Protein AF-A0A4Q5Z668-F1 (afdb_monomer)

Sequence (187 aa):
QYTHGLHIFEEQISHFGKEDALHFKPFTILKIIFEDGREELPNSNLTYQQVSDDEMMMLNIHENKDLQEQVQPVYAWMDQLNGNKEEGIVIKPVQAFIPNVPPAFKVRNHHYLTMIYGVDFLQDLEENIHKRKVGRKIQCSINDWMINHKLLAIPYAEIHIENYLLKNLVYDRIMGERLEGKLDSRL

Solvent-accessible surface area (backbone atoms only — not comparable to full-atom values): 11346 Å² total; per-residue (Å²): 108,68,70,56,25,46,51,44,31,52,53,46,48,59,62,75,67,50,90,72,82,93,78,84,83,57,61,60,54,75,66,48,78,45,96,88,70,51,72,47,67,72,50,30,42,66,41,21,70,79,63,34,90,72,90,83,86,86,83,81,71,87,49,77,66,42,46,67,67,55,45,57,62,52,53,56,50,49,54,51,39,54,76,70,66,47,60,59,51,73,52,59,56,62,55,44,75,50,92,93,47,55,58,61,46,79,49,66,38,71,61,52,43,20,70,71,67,33,46,57,34,81,81,44,38,68,62,52,56,73,70,61,75,57,68,69,59,50,51,46,44,22,51,50,48,54,49,47,55,57,56,68,68,50,56,74,94,60,73,50,91,85,32,59,68,58,52,50,54,50,50,51,49,55,54,49,49,64,57,55,74,72,47,72,84,86,112

Mean predicted aligned error: 3.75 Å

Structure (mmCIF, N/CA/C/O backbone):
data_AF-A0A4Q5Z668-F1
#
_entry.id   AF-A0A4Q5Z668-F1
#
loop_
_atom_site.group_PDB
_atom_site.id
_atom_site.type_symbol
_atom_site.label_atom_id
_atom_site.label_alt_id
_atom_site.label_comp_id
_atom_site.label_asym_id
_atom_site.label_entity_id
_atom_site.label_seq_id
_atom_site.pdbx_PDB_ins_code
_atom_site.Cartn_x
_atom_site.Cartn_y
_atom_site.Cartn_z
_atom_site.occupancy
_atom_site.B_iso_or_equiv
_atom_site.auth_seq_id
_atom_site.auth_comp_id
_atom_site.auth_asym_id
_atom_site.auth_atom_id
_atom_site.pdbx_PDB_model_num
ATOM 1 N N . GLN A 1 1 ? -23.236 1.773 26.481 1.00 67.31 1 GLN A N 1
ATOM 2 C CA . GLN A 1 1 ? -21.928 2.034 25.843 1.00 67.31 1 GLN A CA 1
ATOM 3 C C . GLN A 1 1 ? -21.371 0.743 25.252 1.00 67.31 1 GLN A C 1
ATOM 5 O O . GLN A 1 1 ? -21.301 0.682 24.037 1.00 67.31 1 GLN A O 1
ATOM 10 N N . TYR A 1 2 ? -21.175 -0.326 26.034 1.00 81.31 2 TYR A N 1
ATOM 11 C CA . TYR A 1 2 ? -20.844 -1.669 25.509 1.00 81.31 2 TYR A CA 1
ATOM 12 C C . TYR A 1 2 ? -21.781 -2.168 24.386 1.00 81.31 2 TYR A C 1
ATOM 14 O O . TYR A 1 2 ? -21.341 -2.591 23.322 1.00 81.31 2 TYR A O 1
ATOM 22 N N . THR A 1 3 ? -23.098 -2.026 24.578 1.00 87.75 3 THR A N 1
ATOM 23 C CA . THR A 1 3 ? -24.117 -2.402 23.578 1.00 87.75 3 THR A CA 1
ATOM 24 C C . THR A 1 3 ? -23.994 -1.647 22.252 1.00 87.75 3 THR A C 1
ATOM 26 O O . THR A 1 3 ? -24.366 -2.179 21.214 1.00 87.75 3 THR A O 1
ATOM 29 N N . HIS A 1 4 ? -23.461 -0.422 22.271 1.00 90.69 4 HIS A N 1
ATOM 30 C CA . HIS A 1 4 ? -23.246 0.371 21.063 1.00 90.69 4 HIS A CA 1
ATOM 31 C C . HIS A 1 4 ? -22.030 -0.133 20.276 1.00 90.69 4 HIS A C 1
ATOM 33 O O . HIS A 1 4 ? -22.128 -0.327 19.069 1.00 90.69 4 HIS A O 1
ATOM 39 N N . GLY A 1 5 ? -20.919 -0.419 20.964 1.00 92.56 5 GLY A N 1
ATOM 40 C CA . GLY A 1 5 ? -19.734 -1.019 20.349 1.00 92.56 5 GLY A CA 1
ATOM 41 C C . GLY A 1 5 ? -20.006 -2.401 19.752 1.00 92.56 5 GLY A C 1
ATOM 42 O O . GLY A 1 5 ? -19.548 -2.694 18.650 1.00 92.56 5 GLY A O 1
ATOM 43 N N . LEU A 1 6 ? -20.822 -3.220 20.427 1.00 95.62 6 LEU A N 1
ATOM 44 C CA . LEU A 1 6 ? -21.261 -4.519 19.910 1.00 95.62 6 LEU A CA 1
ATOM 45 C C . LEU A 1 6 ? -22.062 -4.384 18.606 1.00 95.62 6 LEU A C 1
ATOM 47 O O . LEU A 1 6 ? -21.791 -5.110 17.656 1.00 95.62 6 LEU A O 1
ATOM 51 N N . HIS A 1 7 ? -22.997 -3.430 18.544 1.00 95.75 7 HIS A N 1
ATOM 52 C CA . HIS A 1 7 ? -23.776 -3.164 17.331 1.00 95.75 7 HIS A CA 1
ATOM 53 C C . HIS A 1 7 ? -22.884 -2.718 16.165 1.00 95.75 7 HIS A C 1
ATOM 55 O O . HIS A 1 7 ? -23.027 -3.220 15.055 1.00 95.75 7 HIS A O 1
ATOM 61 N N . ILE A 1 8 ? -21.937 -1.801 16.410 1.00 94.75 8 ILE A N 1
ATOM 62 C CA . ILE A 1 8 ? -20.976 -1.371 15.382 1.00 94.75 8 ILE A CA 1
ATOM 63 C C . ILE A 1 8 ? -20.165 -2.570 14.884 1.00 94.75 8 ILE A C 1
ATOM 65 O O . ILE A 1 8 ? -20.016 -2.756 13.681 1.00 94.75 8 ILE A O 1
ATOM 69 N N . PHE A 1 9 ? -19.654 -3.397 15.796 1.00 95.50 9 PHE A N 1
ATOM 70 C CA . PHE A 1 9 ? -18.873 -4.577 15.440 1.00 95.50 9 PHE A CA 1
ATOM 71 C C . PHE A 1 9 ? -19.676 -5.555 14.571 1.00 95.50 9 PHE A C 1
ATOM 73 O O . PHE A 1 9 ? -19.189 -5.987 13.528 1.00 95.50 9 PHE A O 1
ATOM 80 N N . GLU A 1 10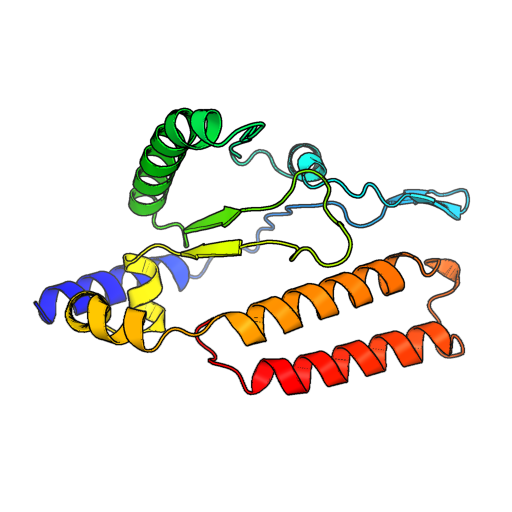 ? -20.910 -5.869 14.969 1.00 96.19 10 GLU A N 1
ATOM 81 C CA . GLU A 1 10 ? -21.816 -6.741 14.216 1.00 96.19 10 GLU A CA 1
ATOM 82 C C . GLU A 1 10 ? -22.097 -6.191 12.812 1.00 96.19 10 GLU A C 1
ATOM 84 O O . GLU A 1 10 ? -22.009 -6.924 11.824 1.00 96.19 10 GLU A O 1
ATOM 89 N N . GLU A 1 11 ? -22.378 -4.892 12.708 1.00 95.25 11 GLU A N 1
ATOM 90 C CA . GLU A 1 11 ? -22.654 -4.223 11.4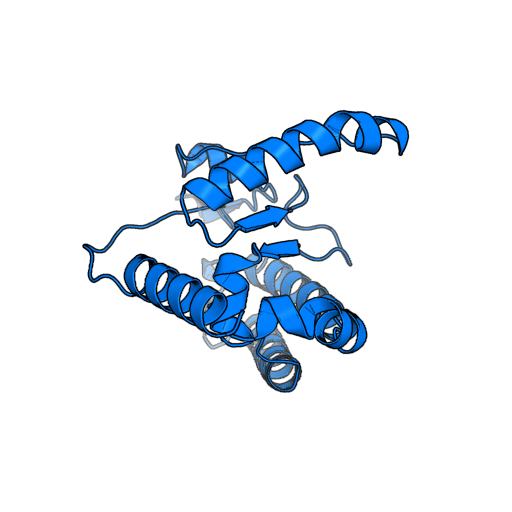39 1.00 95.25 11 GLU A CA 1
ATOM 91 C C . GLU A 1 11 ? -21.451 -4.258 10.487 1.00 95.25 11 GLU A C 1
ATOM 93 O O . GLU A 1 11 ? -21.614 -4.528 9.295 1.00 95.25 11 GLU A O 1
ATOM 98 N N . GLN A 1 12 ? -20.244 -4.013 11.002 1.00 95.62 12 GLN A N 1
ATOM 99 C CA . GLN A 1 12 ? -19.016 -4.015 10.206 1.00 95.62 12 GLN A CA 1
ATOM 100 C C . GLN A 1 12 ? -18.654 -5.433 9.745 1.00 95.62 12 GLN A C 1
ATOM 102 O O . GLN A 1 12 ? -18.401 -5.640 8.559 1.00 95.62 12 GLN A O 1
ATOM 107 N N . ILE A 1 13 ? -18.716 -6.430 10.634 1.00 95.44 13 ILE A N 1
ATOM 108 C CA . ILE A 1 13 ? -18.473 -7.835 10.268 1.00 95.44 13 ILE A CA 1
ATOM 109 C C . ILE A 1 13 ? -19.492 -8.315 9.233 1.00 95.44 13 ILE A C 1
ATOM 111 O O . ILE A 1 13 ? -19.116 -8.982 8.274 1.00 95.44 13 ILE A O 1
ATOM 115 N N . SER A 1 14 ? -20.763 -7.939 9.379 1.00 95.38 14 SER A N 1
ATOM 116 C CA . SER A 1 14 ? -21.805 -8.306 8.413 1.00 95.38 14 SER A CA 1
ATOM 117 C C . SER A 1 14 ? -21.605 -7.643 7.049 1.00 95.38 14 SER A C 1
ATOM 119 O O . SER A 1 14 ? -21.990 -8.211 6.031 1.00 95.38 14 SER A O 1
ATOM 121 N N . HIS A 1 15 ? -21.013 -6.445 7.014 1.00 95.12 15 HIS A N 1
ATOM 122 C CA . HIS A 1 15 ? -20.702 -5.743 5.772 1.00 95.12 15 HIS A CA 1
ATOM 123 C C . HIS A 1 15 ? -19.484 -6.349 5.058 1.00 95.12 15 HIS A C 1
ATOM 125 O O . HIS A 1 15 ? -19.600 -6.753 3.904 1.00 95.12 15 HIS A O 1
ATOM 131 N N . PHE A 1 16 ? -18.343 -6.462 5.747 1.00 94.75 16 PHE A N 1
ATOM 132 C CA . PHE A 1 16 ? -17.081 -6.931 5.156 1.00 94.75 16 PHE A CA 1
ATOM 133 C C . PHE A 1 16 ? -16.983 -8.454 5.018 1.00 94.75 16 PHE A C 1
ATOM 135 O O . PHE A 1 16 ? -16.258 -8.947 4.160 1.00 94.75 16 PHE A O 1
ATOM 142 N N . GLY A 1 17 ? -17.682 -9.207 5.868 1.00 94.38 17 GLY A N 1
ATOM 143 C CA . GLY A 1 17 ? -17.691 -10.672 5.870 1.00 94.38 17 GLY A CA 1
ATOM 144 C C . GLY A 1 17 ? -18.757 -11.290 4.966 1.00 94.38 17 GLY A C 1
ATOM 145 O O . GLY A 1 17 ? -18.958 -12.502 5.009 1.00 94.38 17 GLY A O 1
ATOM 146 N N . LYS A 1 18 ? -19.470 -10.474 4.182 1.00 94.88 18 LYS A N 1
ATOM 147 C CA . LYS A 1 18 ? -20.497 -10.947 3.257 1.00 94.88 18 LYS A CA 1
ATOM 148 C C . LYS A 1 18 ? -19.850 -11.718 2.104 1.00 94.88 18 LYS A C 1
ATOM 150 O O . LYS A 1 18 ? -18.923 -11.229 1.465 1.00 94.88 18 LYS A O 1
ATOM 155 N N . GLU A 1 19 ? -20.383 -12.898 1.802 1.00 94.81 19 GLU A N 1
ATOM 156 C CA . GLU A 1 19 ? -20.031 -13.606 0.571 1.00 94.81 19 GLU A CA 1
ATOM 157 C C . GLU A 1 19 ? -20.506 -12.808 -0.650 1.00 94.81 19 GLU A C 1
ATOM 159 O O . GLU A 1 19 ? -21.670 -12.405 -0.736 1.00 94.81 19 GLU A O 1
ATOM 164 N N . ASP A 1 20 ? -19.601 -12.586 -1.598 1.00 95.06 20 ASP A N 1
ATOM 165 C CA . ASP A 1 20 ? -19.886 -11.876 -2.840 1.00 95.06 20 ASP A CA 1
ATOM 166 C C . ASP A 1 20 ? -19.089 -12.478 -4.004 1.00 95.06 20 ASP A C 1
ATOM 168 O O . ASP A 1 20 ? -18.131 -13.235 -3.812 1.00 95.06 20 ASP A O 1
ATOM 172 N N . ALA A 1 21 ? -19.493 -12.153 -5.229 1.00 96.56 21 ALA A N 1
ATOM 173 C CA . ALA A 1 21 ? -18.767 -12.547 -6.423 1.00 96.56 21 ALA A CA 1
ATOM 174 C C . ALA A 1 21 ? -17.379 -11.884 -6.464 1.00 96.56 21 ALA A C 1
ATOM 176 O O . ALA A 1 21 ? -17.191 -10.731 -6.061 1.00 96.56 21 ALA A O 1
ATOM 177 N N . LEU A 1 22 ? -16.400 -12.619 -7.002 1.00 95.62 22 LEU A N 1
ATOM 178 C CA . LEU A 1 22 ? -15.048 -12.103 -7.187 1.00 95.62 22 LEU A CA 1
ATOM 179 C C . LEU A 1 22 ? -15.078 -10.877 -8.108 1.00 95.62 22 LEU A C 1
ATOM 181 O O . LEU A 1 22 ? -15.501 -10.963 -9.260 1.00 95.62 22 LEU A O 1
ATOM 185 N N . HIS A 1 23 ? -14.563 -9.763 -7.604 1.00 95.38 23 HIS A N 1
ATOM 186 C CA . HIS A 1 23 ? -14.358 -8.527 -8.345 1.00 95.38 23 HIS A CA 1
ATOM 187 C C . HIS A 1 23 ? -12.998 -7.927 -7.963 1.00 95.38 23 HIS A C 1
ATOM 189 O O . HIS A 1 23 ? -12.487 -8.170 -6.868 1.00 95.38 23 HIS A O 1
ATOM 195 N N . PHE A 1 24 ? -12.391 -7.155 -8.867 1.00 95.88 24 PHE A N 1
ATOM 196 C CA . PHE A 1 24 ? -11.089 -6.523 -8.646 1.00 95.88 24 PHE A CA 1
ATOM 197 C C . PHE A 1 24 ? -11.238 -5.003 -8.575 1.00 95.88 24 PHE A C 1
ATOM 199 O O . PHE A 1 24 ? -11.911 -4.415 -9.415 1.00 95.88 24 PHE A O 1
ATOM 206 N N . LYS A 1 25 ? -10.550 -4.377 -7.614 1.00 96.44 25 LYS A N 1
ATOM 207 C CA . LYS A 1 25 ? -10.371 -2.921 -7.521 1.00 96.44 25 LYS A CA 1
ATOM 208 C C . LYS A 1 25 ? -8.891 -2.564 -7.726 1.00 96.44 25 LYS A C 1
ATOM 210 O O . LYS A 1 25 ? -8.145 -2.457 -6.748 1.00 96.44 25 LYS A O 1
ATOM 215 N N . PRO A 1 26 ? -8.406 -2.484 -8.978 1.00 97.81 26 PRO A N 1
ATOM 216 C CA . PRO A 1 26 ? -7.021 -2.105 -9.247 1.00 97.81 26 PRO A CA 1
ATOM 217 C C . PRO A 1 26 ? -6.788 -0.639 -8.855 1.00 97.81 26 PRO A C 1
ATOM 219 O O . PRO A 1 26 ? -7.689 0.187 -8.948 1.00 97.81 26 PRO A O 1
ATOM 222 N N . PHE A 1 27 ? -5.574 -0.305 -8.409 1.00 97.56 27 PHE A N 1
ATOM 223 C CA . PHE A 1 27 ? -5.304 1.038 -7.879 1.00 97.56 27 PHE A CA 1
ATOM 224 C C . PHE A 1 27 ? -3.987 1.685 -8.328 1.00 97.56 27 PHE A C 1
ATOM 226 O O . PHE A 1 27 ? -3.696 2.814 -7.939 1.00 97.56 27 PHE A O 1
ATOM 233 N N . THR A 1 28 ? -3.138 0.980 -9.071 1.00 97.62 28 THR A N 1
ATOM 234 C CA . THR A 1 28 ? -1.898 1.542 -9.622 1.00 97.62 28 THR A CA 1
ATOM 235 C C . THR A 1 28 ? -1.320 0.607 -10.677 1.00 97.62 28 THR A C 1
ATOM 237 O O . THR A 1 28 ? -1.483 -0.611 -10.584 1.00 97.62 28 THR A O 1
ATOM 240 N N . ILE A 1 29 ? -0.604 1.169 -11.646 1.00 98.38 29 ILE A N 1
ATOM 241 C CA . ILE A 1 29 ? 0.235 0.421 -12.580 1.00 98.38 29 ILE A CA 1
ATOM 242 C C . ILE A 1 29 ? 1.684 0.549 -12.108 1.00 98.38 29 ILE A C 1
ATOM 244 O O . ILE A 1 29 ? 2.239 1.647 -12.060 1.00 98.38 29 ILE A O 1
ATOM 248 N N . LEU A 1 30 ? 2.307 -0.580 -11.767 1.00 98.25 30 LEU A N 1
ATOM 249 C CA . LEU A 1 30 ? 3.690 -0.606 -11.275 1.00 98.25 30 LEU A CA 1
ATOM 250 C C . LEU A 1 30 ? 4.725 -0.607 -12.404 1.00 98.25 30 LEU A C 1
ATOM 252 O O . LEU A 1 30 ? 5.791 -0.009 -12.262 1.00 98.25 30 LEU A O 1
ATOM 256 N N . LYS A 1 31 ? 4.424 -1.303 -13.502 1.00 98.38 31 LYS A N 1
ATOM 257 C CA . LYS A 1 31 ? 5.330 -1.522 -14.630 1.00 98.38 31 LYS A CA 1
ATOM 258 C C . LYS A 1 31 ? 4.532 -1.880 -15.878 1.00 98.38 31 LYS A C 1
ATOM 260 O O . LYS A 1 31 ? 3.542 -2.602 -15.779 1.00 98.38 31 LYS A O 1
ATOM 265 N N . ILE A 1 32 ? 4.987 -1.402 -17.029 1.00 98.31 32 ILE A N 1
ATOM 266 C CA . ILE A 1 32 ? 4.458 -1.735 -18.354 1.00 98.31 32 ILE A CA 1
ATOM 267 C C . ILE A 1 32 ? 5.581 -2.419 -19.134 1.00 98.31 32 ILE A C 1
ATOM 269 O O . ILE A 1 32 ? 6.711 -1.933 -19.140 1.00 98.31 32 ILE A O 1
ATOM 273 N N . ILE A 1 33 ? 5.276 -3.551 -19.765 1.00 98.19 33 ILE A N 1
ATOM 274 C CA . ILE A 1 33 ? 6.211 -4.312 -20.600 1.00 98.19 33 ILE A CA 1
ATOM 275 C C . ILE A 1 33 ? 5.638 -4.314 -22.014 1.00 98.19 33 ILE A C 1
ATOM 277 O O . ILE A 1 33 ? 4.510 -4.759 -22.223 1.00 98.19 33 ILE A O 1
ATOM 281 N N . PHE A 1 34 ? 6.395 -3.781 -22.967 1.00 98.12 34 PHE A N 1
ATOM 282 C CA . PHE A 1 34 ? 5.993 -3.695 -24.366 1.00 98.12 34 PHE A CA 1
ATOM 283 C C . PHE A 1 34 ? 6.431 -4.945 -25.139 1.00 98.12 34 PHE A C 1
ATOM 285 O O . PHE A 1 34 ? 7.371 -5.640 -24.754 1.00 98.12 34 PHE A O 1
ATOM 292 N N . GLU A 1 35 ? 5.775 -5.216 -26.270 1.00 97.12 35 GLU A N 1
ATOM 293 C CA . GLU A 1 35 ? 6.092 -6.369 -27.129 1.00 97.12 35 GLU A CA 1
ATOM 294 C C . GLU A 1 35 ? 7.522 -6.331 -27.693 1.00 97.12 35 GLU A C 1
ATOM 296 O O . GLU A 1 35 ? 8.117 -7.375 -27.946 1.00 97.12 35 GLU A O 1
ATOM 301 N N . ASP A 1 36 ? 8.097 -5.134 -27.854 1.00 96.69 36 ASP A N 1
ATOM 302 C CA . ASP A 1 36 ? 9.480 -4.927 -28.301 1.00 96.69 36 ASP A CA 1
ATOM 303 C C . ASP A 1 36 ? 10.527 -5.153 -27.191 1.00 96.69 36 ASP A C 1
ATOM 305 O O . ASP A 1 36 ? 11.723 -4.960 -27.414 1.00 96.69 36 ASP A O 1
ATOM 309 N N . GLY A 1 37 ? 10.090 -5.559 -25.995 1.00 95.44 37 GLY A N 1
ATOM 310 C CA . GLY A 1 37 ? 10.941 -5.801 -24.834 1.00 95.44 37 GLY A CA 1
ATOM 311 C C . GLY A 1 37 ? 11.332 -4.539 -24.066 1.00 95.44 37 GLY A C 1
ATOM 312 O O . GLY A 1 37 ? 12.029 -4.649 -23.057 1.00 95.44 37 GLY A O 1
ATOM 313 N N . ARG A 1 38 ? 10.893 -3.342 -24.489 1.00 97.50 38 ARG A N 1
ATOM 314 C CA . ARG A 1 38 ? 11.039 -2.140 -23.661 1.00 97.50 38 ARG A CA 1
ATOM 315 C C . ARG A 1 38 ? 10.164 -2.256 -22.424 1.00 97.50 38 ARG A C 1
ATOM 317 O O . ARG A 1 38 ? 9.090 -2.858 -22.437 1.00 97.50 38 ARG A O 1
ATOM 324 N N . GLU A 1 39 ? 10.602 -1.593 -21.368 1.00 98.50 39 GLU A N 1
ATOM 325 C CA . GLU A 1 39 ? 9.870 -1.535 -20.115 1.00 98.50 39 GLU A CA 1
ATOM 326 C C . GLU A 1 39 ? 9.783 -0.102 -19.623 1.00 98.50 39 GLU A C 1
ATOM 328 O O . GLU A 1 39 ? 10.722 0.683 -19.761 1.00 98.50 39 GLU A O 1
ATOM 333 N N . GLU A 1 40 ? 8.646 0.225 -19.025 1.00 97.94 40 GLU A N 1
ATOM 334 C CA . GLU A 1 40 ? 8.384 1.522 -18.430 1.00 97.94 40 GLU A CA 1
ATOM 335 C C . GLU A 1 40 ? 7.935 1.337 -16.984 1.00 97.94 40 GLU A C 1
ATOM 337 O O . GLU A 1 40 ? 7.108 0.479 -16.671 1.00 97.94 40 GLU A O 1
ATOM 342 N N . LEU A 1 41 ? 8.490 2.162 -16.099 1.00 97.81 41 LEU A N 1
ATOM 343 C CA . LEU A 1 41 ? 8.039 2.310 -14.721 1.00 97.81 41 LEU A CA 1
ATOM 344 C C . LEU A 1 41 ? 7.298 3.649 -14.629 1.00 97.81 41 LEU A C 1
ATOM 346 O O . LEU A 1 41 ? 7.963 4.677 -14.492 1.00 97.81 41 LEU A O 1
ATOM 350 N N . PRO A 1 42 ? 5.949 3.670 -14.687 1.00 97.38 42 PRO A N 1
ATOM 351 C CA . PRO A 1 42 ? 5.189 4.923 -14.714 1.00 97.38 42 PRO A CA 1
ATOM 352 C C . PRO A 1 42 ? 5.461 5.829 -13.508 1.00 97.38 42 PRO A C 1
ATOM 354 O O . PRO A 1 42 ? 5.322 7.045 -13.591 1.00 97.38 42 PRO A O 1
ATOM 357 N N . ASN A 1 43 ? 5.815 5.226 -12.365 1.00 97.81 43 ASN A N 1
ATOM 358 C CA . ASN A 1 43 ? 6.136 5.903 -11.108 1.00 97.81 43 ASN A CA 1
ATOM 359 C C . ASN A 1 43 ? 5.099 6.964 -10.676 1.00 97.81 43 ASN A C 1
ATOM 361 O O . ASN A 1 43 ? 5.434 8.000 -10.098 1.00 97.81 43 ASN A O 1
ATOM 365 N N . SER A 1 44 ? 3.821 6.706 -10.948 1.00 98.06 44 SER A N 1
ATOM 366 C CA . SER A 1 44 ? 2.736 7.655 -10.717 1.00 98.06 44 SER A CA 1
ATOM 367 C C . SER A 1 44 ? 1.515 6.953 -10.139 1.00 98.06 44 SER A C 1
ATOM 369 O O . SER A 1 44 ? 0.974 6.023 -10.742 1.00 98.06 44 SER A O 1
ATOM 371 N N . ASN A 1 45 ? 1.037 7.430 -8.989 1.00 98.12 45 ASN A N 1
ATOM 372 C CA . ASN A 1 45 ? -0.238 6.992 -8.423 1.00 98.12 45 ASN A CA 1
ATOM 373 C C . ASN A 1 45 ? -1.440 7.503 -9.241 1.00 98.12 45 ASN A C 1
ATOM 375 O O . ASN A 1 45 ? -2.538 6.990 -9.064 1.00 98.12 45 ASN A O 1
ATOM 379 N N . LEU A 1 46 ? -1.251 8.433 -10.190 1.00 97.31 46 LEU A N 1
ATOM 380 C CA . LEU A 1 46 ? -2.319 8.871 -11.107 1.00 97.31 46 LEU A CA 1
ATOM 381 C C . LEU A 1 46 ? -2.680 7.817 -12.157 1.00 97.31 46 LEU A C 1
ATOM 383 O O . LEU A 1 46 ? -3.723 7.922 -12.796 1.00 97.31 46 LEU A O 1
ATOM 387 N N . THR A 1 47 ? -1.872 6.760 -12.289 1.00 97.88 47 THR A N 1
ATOM 388 C CA . THR A 1 47 ? -2.256 5.559 -13.050 1.00 97.88 47 THR A CA 1
ATOM 389 C C . THR A 1 47 ? -3.547 4.923 -12.531 1.00 97.88 47 THR A C 1
ATOM 391 O O . THR A 1 47 ? -4.177 4.176 -13.269 1.00 97.88 47 THR A O 1
ATOM 394 N N . TYR A 1 48 ? -3.986 5.268 -11.313 1.00 97.94 48 TYR A N 1
ATOM 395 C CA . TYR A 1 48 ? -5.311 4.949 -10.782 1.00 97.94 48 TYR A CA 1
ATOM 396 C C . TYR A 1 48 ? -6.444 5.253 -11.776 1.00 97.94 48 TYR A C 1
ATOM 398 O O . TYR A 1 48 ? -7.262 4.379 -12.039 1.00 97.94 48 TYR A O 1
ATOM 406 N N . GLN A 1 49 ? -6.424 6.430 -12.416 1.00 96.69 49 GLN A N 1
ATOM 407 C CA . GLN A 1 49 ? -7.456 6.863 -13.376 1.00 96.69 49 GLN A CA 1
ATOM 408 C C . GLN A 1 49 ? -7.481 6.041 -14.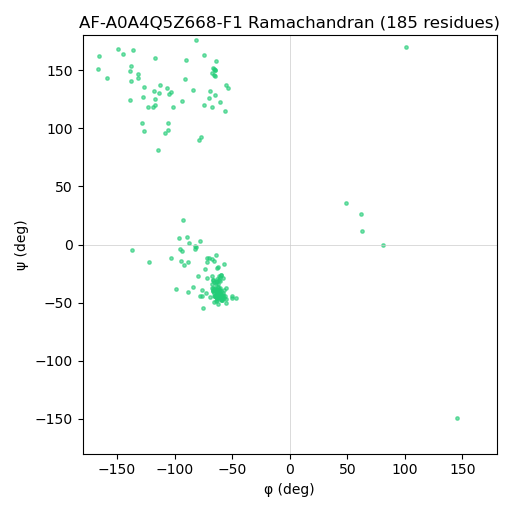674 1.00 96.69 49 GLN A C 1
ATOM 410 O O . GLN A 1 49 ? -8.389 6.190 -15.481 1.00 96.69 49 GLN A O 1
ATOM 415 N N . GLN A 1 50 ? -6.458 5.219 -14.917 1.00 96.94 50 GLN A N 1
ATOM 416 C CA . GLN A 1 50 ? -6.381 4.351 -16.094 1.00 96.94 50 GLN A CA 1
ATOM 417 C C . GLN A 1 50 ? -6.959 2.961 -15.821 1.00 96.94 50 GLN A C 1
ATOM 419 O O . GLN A 1 50 ? -7.203 2.209 -16.761 1.00 96.94 50 GLN A O 1
ATOM 424 N N . VAL A 1 51 ? -7.111 2.594 -14.545 1.00 97.31 51 VAL A N 1
ATOM 425 C CA . VAL A 1 51 ? -7.492 1.239 -14.130 1.00 97.31 51 VAL A CA 1
ATOM 426 C C . VAL A 1 51 ? -8.761 1.203 -13.284 1.00 97.31 51 VAL A C 1
ATOM 428 O O . VAL A 1 51 ? -9.326 0.128 -13.124 1.00 97.31 51 VAL A O 1
ATOM 431 N N . SER A 1 52 ? -9.214 2.341 -12.758 1.00 97.06 52 SER A N 1
ATOM 432 C CA . SER A 1 52 ? -10.381 2.446 -11.886 1.00 97.06 52 SER A CA 1
ATOM 433 C C . SER A 1 52 ? -11.240 3.656 -12.247 1.00 97.06 52 SER A C 1
ATOM 435 O O . SER A 1 52 ? -10.708 4.734 -12.513 1.00 97.06 52 SER A O 1
ATOM 437 N N . ASP A 1 53 ? -12.559 3.466 -12.184 1.00 95.88 53 ASP A N 1
ATOM 438 C CA . ASP A 1 53 ? -13.568 4.527 -12.288 1.00 95.88 53 ASP A CA 1
ATOM 439 C C . ASP A 1 53 ? -14.024 5.039 -10.903 1.00 95.88 53 ASP A C 1
ATOM 441 O O . ASP A 1 53 ? -14.820 5.975 -10.821 1.00 95.88 53 ASP A O 1
ATOM 445 N N . ASP A 1 54 ? -13.533 4.436 -9.809 1.00 94.75 54 ASP A N 1
ATOM 446 C CA . ASP A 1 54 ? -13.848 4.856 -8.439 1.00 94.75 54 ASP A CA 1
ATOM 447 C C . ASP A 1 54 ? -13.283 6.265 -8.161 1.00 94.75 54 ASP A C 1
ATOM 449 O O . ASP A 1 54 ? -12.251 6.678 -8.697 1.00 94.75 54 ASP A O 1
ATOM 453 N N . GLU A 1 55 ? -13.932 7.009 -7.268 1.00 92.56 55 GLU A N 1
ATOM 454 C CA . GLU A 1 55 ? -13.528 8.376 -6.935 1.00 92.56 55 GLU A CA 1
ATOM 455 C C . GLU A 1 55 ? -12.155 8.436 -6.238 1.00 92.56 55 GLU A C 1
ATOM 457 O O . GLU A 1 55 ? -11.795 7.583 -5.424 1.00 92.56 55 GLU A O 1
ATOM 462 N N . MET A 1 56 ? -11.393 9.499 -6.512 1.00 94.62 56 MET A N 1
ATOM 463 C CA . MET A 1 56 ? -10.199 9.861 -5.748 1.00 94.62 56 MET A CA 1
ATOM 464 C C . MET A 1 56 ? -10.140 11.371 -5.521 1.00 94.62 56 MET A C 1
ATOM 466 O O . MET A 1 56 ? -10.561 12.157 -6.369 1.00 94.62 56 MET A O 1
ATOM 470 N N . MET A 1 57 ? -9.548 11.781 -4.402 1.00 93.75 57 MET A N 1
ATOM 471 C CA . MET A 1 57 ? -9.275 13.185 -4.113 1.00 93.75 57 MET A CA 1
ATOM 472 C C . MET A 1 57 ? -7.795 13.49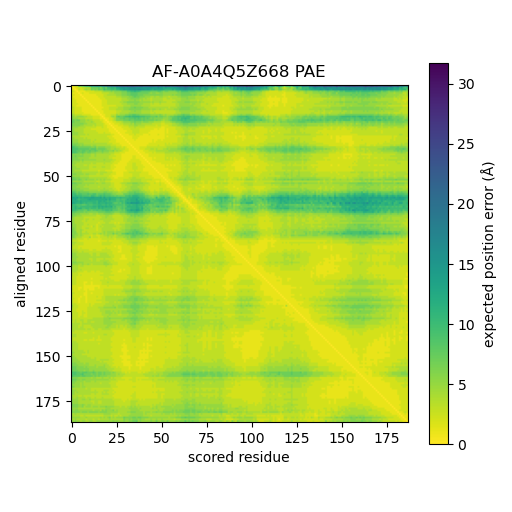9 -4.347 1.00 93.75 57 MET A C 1
ATOM 474 O O . MET A 1 57 ? -6.916 12.794 -3.854 1.00 93.75 57 MET A O 1
ATOM 478 N N . MET A 1 58 ? -7.519 14.580 -5.078 1.00 92.50 58 MET A N 1
ATOM 479 C CA . MET A 1 58 ? -6.170 15.117 -5.257 1.00 92.50 58 MET A CA 1
ATOM 480 C C . MET A 1 58 ? -6.007 16.375 -4.410 1.00 92.50 58 MET A C 1
ATOM 482 O O . MET A 1 58 ? -6.830 17.284 -4.489 1.00 92.50 58 MET A O 1
ATOM 486 N N . LEU A 1 59 ? -4.932 16.426 -3.624 1.00 91.38 59 LEU A N 1
ATOM 487 C CA . LEU A 1 59 ? -4.586 17.571 -2.787 1.00 91.38 59 LEU A CA 1
ATOM 488 C C . LEU A 1 59 ? -3.291 18.196 -3.302 1.00 91.38 59 LEU A C 1
ATOM 490 O O . LEU A 1 59 ? -2.299 17.492 -3.497 1.00 91.38 59 LEU A O 1
ATOM 494 N N . ASN A 1 60 ? -3.291 19.513 -3.483 1.00 88.75 60 ASN A N 1
ATOM 495 C CA . ASN A 1 60 ? -2.122 20.280 -3.906 1.00 88.75 60 ASN A CA 1
ATOM 496 C C . ASN A 1 60 ? -1.622 21.109 -2.726 1.00 88.75 60 ASN A C 1
ATOM 498 O O . ASN A 1 60 ? -2.145 22.186 -2.460 1.00 88.75 60 ASN A O 1
ATOM 502 N N . ILE A 1 61 ? -0.636 20.594 -1.996 1.00 87.81 61 ILE A N 1
ATOM 503 C CA . ILE A 1 61 ? -0.098 21.247 -0.798 1.00 87.81 61 ILE A CA 1
ATOM 504 C C . ILE A 1 61 ? 1.265 21.847 -1.153 1.00 87.81 61 ILE A C 1
ATOM 506 O O . ILE A 1 61 ? 2.243 21.109 -1.278 1.00 87.81 61 ILE A O 1
ATOM 510 N N . HIS A 1 62 ? 1.333 23.168 -1.328 1.00 87.00 62 HIS A N 1
ATOM 511 C CA . HIS A 1 62 ? 2.586 23.897 -1.550 1.00 87.00 62 HIS A CA 1
ATOM 512 C C . HIS A 1 62 ? 3.092 24.529 -0.251 1.00 87.00 62 HIS A C 1
ATOM 514 O O . HIS A 1 62 ? 4.290 24.506 0.028 1.00 87.00 62 HIS A O 1
ATOM 520 N N . GLU A 1 63 ? 2.174 25.033 0.573 1.00 86.19 63 GLU A N 1
ATOM 521 C CA . GLU A 1 63 ? 2.451 25.641 1.870 1.00 86.19 63 GLU A CA 1
ATOM 522 C C . GLU A 1 63 ? 1.456 25.166 2.944 1.00 86.19 63 GLU A C 1
ATOM 524 O O . GLU A 1 63 ? 0.401 24.599 2.661 1.00 86.19 63 GLU A O 1
ATOM 529 N N . ASN A 1 64 ? 1.758 25.435 4.219 1.00 82.25 64 ASN A N 1
ATOM 530 C CA . ASN A 1 64 ? 0.890 25.035 5.338 1.00 82.25 64 ASN A CA 1
ATOM 531 C C . ASN A 1 64 ? -0.521 25.641 5.272 1.00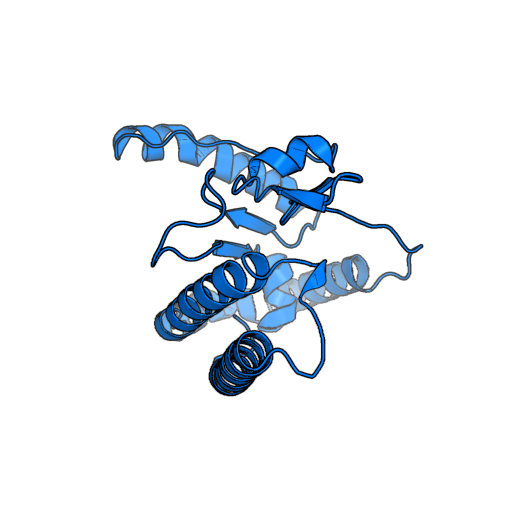 82.25 64 ASN A C 1
ATOM 533 O O . ASN A 1 64 ? -1.460 25.068 5.824 1.00 82.25 64 ASN A O 1
ATOM 537 N N . LYS A 1 65 ? -0.676 26.800 4.624 1.00 84.94 65 LYS A N 1
ATOM 538 C CA . LYS A 1 65 ? -1.983 27.435 4.445 1.00 84.94 65 LYS A CA 1
ATOM 539 C C . LYS A 1 65 ? -2.891 26.597 3.536 1.00 84.94 65 LYS A C 1
ATOM 541 O O . LYS A 1 65 ? -4.059 26.413 3.869 1.00 84.94 65 LYS A O 1
ATOM 546 N N . ASP A 1 66 ? -2.340 26.014 2.471 1.00 83.94 66 ASP A N 1
ATOM 547 C CA . ASP A 1 66 ? -3.087 25.154 1.545 1.00 83.94 66 ASP A CA 1
ATOM 548 C C . ASP A 1 66 ? -3.670 23.942 2.270 1.00 83.94 66 ASP A C 1
ATOM 550 O O . ASP A 1 66 ? -4.803 23.542 2.016 1.00 83.94 66 ASP A O 1
ATOM 554 N N . LEU A 1 67 ? -2.917 23.386 3.227 1.00 84.12 67 LEU A N 1
ATOM 555 C CA . LEU A 1 67 ? -3.384 22.276 4.050 1.00 84.12 67 LEU A CA 1
ATOM 556 C C . LEU A 1 67 ? -4.628 22.662 4.862 1.00 84.12 67 LEU A C 1
ATOM 558 O O . LEU A 1 67 ? -5.571 21.880 4.931 1.00 84.12 67 LEU A O 1
ATOM 562 N N . GLN A 1 68 ? -4.659 23.857 5.460 1.00 83.00 68 GLN A N 1
ATOM 563 C CA . GLN A 1 68 ? -5.813 24.308 6.247 1.00 83.00 68 GLN A CA 1
ATOM 564 C C . GLN A 1 68 ? -7.073 24.474 5.389 1.00 83.00 68 GLN A C 1
ATOM 566 O O . GLN A 1 68 ? -8.168 24.150 5.846 1.00 83.00 68 GLN A O 1
ATOM 571 N N . GLU A 1 69 ? -6.918 24.949 4.153 1.00 84.88 69 GLU A N 1
ATOM 572 C CA . GLU A 1 69 ? -8.031 25.147 3.220 1.00 84.88 69 GLU A CA 1
ATOM 573 C C . GLU A 1 69 ? -8.512 23.814 2.617 1.00 84.88 69 GLU A C 1
ATOM 575 O O . GLU A 1 69 ? -9.715 23.582 2.499 1.00 84.88 69 GLU A O 1
ATOM 580 N N . GLN A 1 70 ? -7.592 22.900 2.293 1.00 86.12 70 GLN A N 1
ATOM 581 C CA . GLN A 1 70 ? -7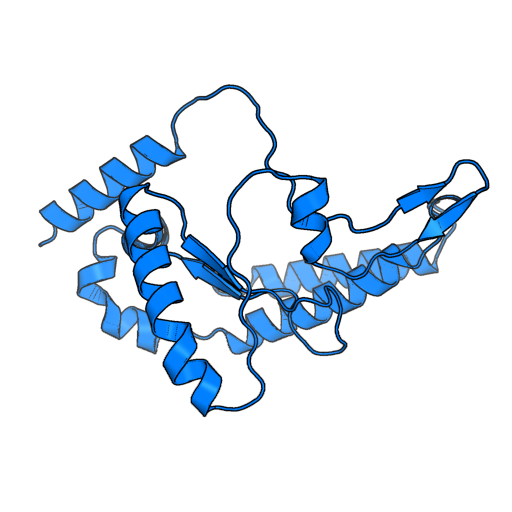.909 21.648 1.597 1.00 86.12 70 GLN A CA 1
ATOM 582 C C . GLN A 1 70 ? -8.278 20.480 2.518 1.00 86.12 70 GLN A C 1
ATOM 584 O O . GLN A 1 70 ? -8.860 19.503 2.052 1.00 86.12 70 GLN A O 1
ATOM 589 N N . VAL A 1 71 ? -7.997 20.556 3.823 1.00 88.12 71 VAL A N 1
ATOM 590 C CA . VAL A 1 71 ? -8.330 19.463 4.753 1.00 88.12 71 VAL A CA 1
ATOM 591 C C . VAL A 1 71 ? -9.835 19.346 5.024 1.00 88.12 71 VAL A C 1
ATOM 593 O O . VAL A 1 71 ? -10.326 18.249 5.274 1.00 88.12 71 VAL A O 1
ATOM 596 N N . GLN A 1 72 ? -10.597 20.444 4.955 1.00 89.25 72 GLN A N 1
ATOM 597 C CA . GLN A 1 72 ? -12.039 20.415 5.239 1.00 89.25 72 GLN A CA 1
ATOM 598 C C . GLN A 1 72 ? -12.819 19.536 4.241 1.00 89.25 72 GLN A C 1
ATOM 600 O O . GLN A 1 72 ? -13.566 18.663 4.692 1.00 89.25 72 GLN A O 1
ATOM 605 N N . PRO A 1 73 ? -12.606 19.657 2.913 1.00 91.12 73 PRO A N 1
ATOM 606 C CA . PRO A 1 73 ? -13.150 18.703 1.946 1.00 91.12 73 PRO A CA 1
ATOM 607 C C . PRO A 1 73 ? -12.772 17.242 2.223 1.00 91.12 73 PRO A C 1
ATOM 609 O O . PRO A 1 73 ? -13.607 16.359 2.044 1.00 91.12 73 PRO A O 1
ATOM 612 N N . VAL A 1 74 ? -11.546 16.976 2.695 1.00 92.44 74 VAL A N 1
ATOM 613 C CA . VAL A 1 74 ? -11.095 15.612 3.029 1.00 92.44 74 VAL A CA 1
ATOM 614 C C . VAL A 1 74 ? -11.909 15.031 4.184 1.00 92.44 74 VAL A C 1
ATOM 616 O O . VAL A 1 74 ? -12.322 13.877 4.109 1.00 92.44 74 VAL A O 1
ATOM 619 N N . TYR A 1 75 ? -12.168 15.813 5.237 1.00 92.12 75 TYR A N 1
ATOM 620 C CA . TYR A 1 75 ? -13.005 15.362 6.354 1.00 92.12 75 TYR A CA 1
ATOM 621 C C . TYR A 1 75 ? -14.442 15.077 5.911 1.00 92.12 75 TYR A C 1
ATOM 623 O O . TYR A 1 75 ? -14.973 14.023 6.244 1.00 92.12 75 TYR A O 1
ATOM 631 N N . ALA A 1 76 ? -15.035 15.954 5.096 1.00 92.81 76 ALA A N 1
ATOM 632 C CA . ALA A 1 76 ? -16.379 15.733 4.565 1.00 92.81 76 ALA A CA 1
ATOM 633 C C . ALA A 1 76 ? -16.460 14.460 3.701 1.00 92.81 76 ALA A C 1
ATOM 635 O O . ALA A 1 76 ? -17.416 13.691 3.807 1.00 92.81 76 ALA A O 1
ATOM 636 N N . TRP A 1 77 ? -15.437 14.203 2.881 1.00 93.19 77 TRP A N 1
ATOM 637 C CA . TRP A 1 77 ? -15.349 12.973 2.095 1.00 93.19 77 TRP A CA 1
ATOM 638 C C . TRP A 1 77 ? -15.189 11.736 2.986 1.00 93.19 77 TRP A C 1
ATOM 640 O O . TRP A 1 77 ? -15.870 10.734 2.780 1.00 93.19 77 TRP A O 1
ATOM 650 N N . MET A 1 78 ? -14.364 11.817 4.033 1.00 91.75 78 MET A N 1
ATOM 651 C CA . MET A 1 78 ? -14.219 10.743 5.018 1.00 91.75 78 MET A CA 1
ATOM 652 C C . MET A 1 78 ? -15.549 10.424 5.721 1.00 91.75 78 MET A C 1
ATOM 654 O O . MET A 1 78 ? -15.866 9.254 5.913 1.00 91.75 78 MET A O 1
ATOM 658 N N . ASP A 1 79 ? -16.356 11.432 6.059 1.00 91.88 79 ASP A N 1
ATOM 659 C CA . ASP A 1 79 ? -17.678 11.233 6.667 1.00 91.88 79 ASP A CA 1
ATOM 660 C C . ASP A 1 79 ? -18.655 10.519 5.720 1.00 91.88 79 ASP A C 1
ATOM 662 O O . ASP A 1 79 ? -19.395 9.628 6.146 1.00 91.88 79 ASP A O 1
ATOM 666 N N . GLN A 1 80 ? -18.620 10.841 4.424 1.00 92.62 80 GLN A N 1
ATOM 667 C CA . GLN A 1 80 ? -19.392 10.124 3.407 1.00 92.62 80 GLN A CA 1
ATOM 668 C C . GLN A 1 80 ? -18.953 8.654 3.299 1.00 92.62 80 GLN A C 1
ATOM 670 O O . GLN A 1 80 ? -19.799 7.757 3.302 1.00 92.62 80 GLN A O 1
ATOM 675 N N . LEU A 1 81 ? -17.643 8.390 3.256 1.00 89.50 81 LEU A N 1
ATOM 676 C CA . LEU A 1 81 ? -17.093 7.029 3.211 1.00 89.50 81 LEU A CA 1
ATOM 677 C C . LEU A 1 81 ? -17.461 6.220 4.465 1.00 89.50 81 LEU A C 1
ATOM 679 O O . LEU A 1 81 ? -17.785 5.037 4.360 1.00 89.50 81 LEU A O 1
ATOM 683 N N . ASN A 1 82 ? -17.495 6.864 5.636 1.00 87.38 82 ASN A N 1
ATOM 684 C CA . ASN A 1 82 ? -17.966 6.248 6.877 1.00 87.38 82 ASN A CA 1
ATOM 685 C C . ASN A 1 82 ? -19.434 5.815 6.772 1.00 87.38 82 ASN A C 1
ATOM 687 O O . ASN A 1 82 ? -19.777 4.715 7.203 1.00 87.38 82 ASN A O 1
ATOM 691 N N . GLY A 1 83 ? -20.291 6.652 6.175 1.00 88.25 83 GLY A N 1
ATOM 692 C CA . GLY A 1 83 ? -21.690 6.311 5.897 1.00 88.25 83 GLY A CA 1
ATOM 693 C C . GLY A 1 83 ? -21.837 5.125 4.937 1.00 88.25 83 GLY A C 1
ATOM 694 O O . GLY A 1 83 ? -22.732 4.298 5.111 1.00 88.25 83 GLY A O 1
ATOM 695 N N . ASN A 1 84 ? -20.910 4.997 3.986 1.00 90.00 84 ASN A N 1
ATOM 696 C CA . ASN A 1 84 ? -20.839 3.882 3.038 1.00 90.00 84 ASN A CA 1
ATOM 697 C C . ASN A 1 84 ? -20.172 2.621 3.608 1.00 90.00 84 ASN A C 1
ATOM 699 O O . ASN A 1 84 ? -20.138 1.604 2.922 1.00 90.00 84 ASN A O 1
ATOM 703 N N . LYS A 1 85 ? -19.687 2.664 4.858 1.00 91.81 85 LYS A N 1
ATOM 704 C CA . LYS A 1 85 ? -19.001 1.555 5.548 1.00 91.81 85 LYS A CA 1
ATOM 705 C C . LYS A 1 85 ? -17.708 1.099 4.870 1.00 91.81 85 LYS A C 1
ATOM 707 O O . LYS A 1 85 ? -17.284 -0.032 5.074 1.00 91.81 85 LYS A O 1
ATOM 712 N N . GLU A 1 86 ? -17.052 1.984 4.127 1.00 93.88 86 GLU A N 1
ATOM 713 C CA . GLU A 1 86 ? -15.702 1.739 3.613 1.00 93.88 86 GLU A CA 1
ATOM 714 C C . GLU A 1 86 ? -14.705 1.602 4.776 1.00 93.88 86 GLU A C 1
ATOM 716 O O . GLU A 1 86 ? -14.958 2.101 5.867 1.00 93.88 86 GLU A O 1
ATOM 721 N N . GLU A 1 87 ? -13.551 0.955 4.583 1.00 96.25 87 GLU A N 1
ATOM 722 C CA . GLU A 1 87 ? -12.532 0.826 5.648 1.00 96.25 87 GLU A CA 1
ATOM 723 C C . GLU A 1 87 ? -11.962 2.202 6.059 1.00 96.25 87 GLU A C 1
ATOM 725 O O . GLU A 1 87 ? -11.635 2.452 7.226 1.00 96.25 87 GLU A O 1
ATOM 730 N N . GLY A 1 88 ? -11.853 3.112 5.092 1.00 95.81 88 GLY A N 1
ATOM 731 C CA . GLY A 1 88 ? -11.307 4.455 5.239 1.00 95.81 88 GLY A CA 1
ATOM 732 C C . GLY A 1 88 ? -10.566 4.887 3.977 1.00 95.81 88 GLY A C 1
ATOM 733 O O . GLY A 1 88 ? -10.898 4.454 2.878 1.00 95.81 88 GLY A O 1
ATOM 734 N N . ILE A 1 89 ? -9.542 5.725 4.137 1.00 96.25 89 ILE A N 1
ATOM 735 C CA . ILE A 1 89 ? -8.763 6.276 3.020 1.00 96.25 89 ILE A CA 1
ATOM 736 C C . ILE A 1 89 ? -7.301 5.840 3.059 1.00 96.25 89 ILE A C 1
ATOM 738 O O . ILE A 1 89 ? -6.741 5.479 4.100 1.00 96.25 89 ILE A O 1
ATOM 742 N N . VAL A 1 90 ? -6.648 5.946 1.903 1.00 97.75 90 VAL A N 1
ATOM 743 C CA . VAL A 1 90 ? -5.205 5.772 1.756 1.00 97.75 90 VAL A CA 1
ATOM 744 C C . VAL A 1 90 ? -4.621 7.031 1.127 1.00 97.75 90 VAL A C 1
ATOM 746 O O . VAL A 1 90 ? -4.952 7.383 -0.000 1.00 97.75 90 VAL A O 1
ATOM 749 N N . ILE A 1 91 ? -3.729 7.700 1.850 1.00 97.00 91 ILE A N 1
ATOM 750 C CA . ILE A 1 91 ? -3.057 8.923 1.408 1.00 97.00 91 ILE A CA 1
ATOM 751 C C . ILE A 1 91 ? -1.733 8.528 0.763 1.00 97.00 91 ILE A C 1
ATOM 753 O O . ILE A 1 91 ? -0.912 7.871 1.408 1.00 97.00 91 ILE A O 1
ATOM 757 N N . LYS A 1 92 ? -1.514 8.927 -0.491 1.00 98.06 92 LYS A N 1
ATOM 758 C CA . LYS A 1 92 ? -0.316 8.589 -1.270 1.00 98.06 92 LYS A CA 1
ATOM 759 C C . LYS A 1 92 ? 0.276 9.841 -1.928 1.00 98.06 92 LYS A C 1
ATOM 761 O O . LYS A 1 92 ? -0.492 10.715 -2.329 1.00 98.06 92 LYS A O 1
ATOM 766 N N . PRO A 1 93 ? 1.607 9.939 -2.087 1.00 97.25 93 PRO A N 1
ATOM 767 C CA . PRO A 1 93 ? 2.203 10.952 -2.953 1.00 97.25 93 PRO A CA 1
ATOM 768 C C . PRO A 1 93 ? 1.807 10.715 -4.418 1.00 97.25 93 PRO A C 1
ATOM 770 O O . PRO A 1 93 ? 1.618 9.574 -4.839 1.00 97.25 93 PRO A O 1
ATOM 773 N N . VAL A 1 94 ? 1.716 11.783 -5.216 1.00 97.25 94 VAL A N 1
ATOM 774 C CA . VAL A 1 94 ? 1.424 11.684 -6.661 1.00 97.25 94 VAL A CA 1
ATOM 775 C C . VAL A 1 94 ? 2.486 10.843 -7.374 1.00 97.25 94 VAL A C 1
ATOM 777 O O . VAL A 1 94 ? 2.155 9.907 -8.102 1.00 97.25 94 VAL A O 1
ATOM 780 N N . GLN A 1 95 ? 3.763 11.127 -7.113 1.00 97.75 95 GLN A N 1
ATOM 781 C CA . GLN A 1 95 ? 4.872 10.274 -7.529 1.00 97.75 95 GLN A CA 1
ATOM 782 C C . GLN A 1 95 ? 4.916 9.031 -6.632 1.00 97.75 95 GLN A C 1
ATOM 784 O O . GLN A 1 95 ? 5.070 9.156 -5.419 1.00 97.75 95 GLN A O 1
ATOM 789 N N . ALA A 1 96 ? 4.787 7.840 -7.219 1.00 97.69 96 ALA A N 1
ATOM 790 C CA . ALA A 1 96 ? 4.584 6.604 -6.460 1.00 97.69 96 ALA A CA 1
ATOM 791 C C . ALA A 1 96 ? 5.798 6.225 -5.596 1.00 97.69 96 ALA A C 1
ATOM 793 O O . ALA A 1 96 ? 5.646 5.787 -4.457 1.00 97.69 96 ALA A O 1
ATOM 794 N N . PHE A 1 97 ? 7.007 6.421 -6.115 1.00 98.31 97 PHE A N 1
ATOM 795 C CA . PHE A 1 97 ? 8.268 6.177 -5.433 1.00 98.31 97 PHE A CA 1
ATOM 796 C C . PHE A 1 97 ? 9.080 7.462 -5.306 1.00 98.31 97 PHE A C 1
ATOM 798 O O . PHE A 1 97 ? 9.516 8.056 -6.298 1.00 98.31 97 PHE A O 1
ATOM 805 N N . ILE A 1 98 ? 9.330 7.842 -4.054 1.00 98.19 98 ILE A N 1
ATOM 806 C CA . ILE A 1 98 ? 10.253 8.899 -3.654 1.00 98.19 98 ILE A CA 1
ATOM 807 C C . ILE A 1 98 ? 11.198 8.279 -2.608 1.00 98.19 98 ILE A C 1
ATOM 809 O O . ILE A 1 98 ? 10.713 7.687 -1.639 1.00 98.19 98 ILE A O 1
ATOM 813 N N . PRO A 1 99 ? 12.532 8.371 -2.771 1.00 97.25 99 PRO A N 1
ATOM 814 C CA . PRO A 1 99 ? 13.473 7.790 -1.817 1.00 97.25 99 PRO A CA 1
ATOM 815 C C . PRO A 1 99 ? 13.215 8.255 -0.379 1.00 97.25 99 PRO A C 1
ATOM 817 O O . PRO A 1 99 ? 13.051 9.446 -0.128 1.00 97.25 99 PRO A O 1
ATOM 820 N N . ASN A 1 100 ? 13.229 7.312 0.567 1.00 97.44 100 ASN A N 1
ATOM 821 C CA . ASN A 1 100 ? 13.000 7.541 2.001 1.00 97.44 100 ASN A CA 1
ATOM 822 C C . ASN A 1 100 ? 11.607 8.085 2.382 1.00 97.44 100 ASN A C 1
ATOM 824 O O . ASN A 1 100 ? 11.403 8.474 3.531 1.00 97.44 100 ASN A O 1
ATOM 828 N N . VAL A 1 101 ? 10.643 8.087 1.460 1.00 98.06 101 VAL A N 1
ATOM 829 C CA . VAL A 1 101 ? 9.244 8.446 1.728 1.00 98.06 101 VAL A CA 1
ATOM 830 C C . VAL A 1 101 ? 8.399 7.168 1.711 1.00 98.06 101 VAL A C 1
ATOM 832 O O . VAL A 1 101 ? 8.587 6.332 0.822 1.00 98.06 101 VAL A O 1
ATOM 835 N N . PRO A 1 102 ? 7.486 6.965 2.680 1.00 98.12 102 PRO A N 1
ATOM 836 C CA . PRO A 1 102 ? 6.623 5.791 2.669 1.00 98.12 102 PRO A CA 1
ATOM 837 C C . PRO A 1 102 ? 5.676 5.824 1.457 1.00 98.12 102 PRO A C 1
ATOM 839 O O . PRO A 1 102 ? 5.257 6.904 1.038 1.00 98.12 102 PRO A O 1
ATOM 842 N N . PRO A 1 103 ? 5.274 4.659 0.922 1.00 98.31 103 PRO A N 1
ATOM 843 C CA . PRO A 1 103 ? 4.377 4.581 -0.232 1.00 98.31 103 PRO A CA 1
ATOM 844 C C . PRO A 1 103 ? 2.995 5.172 0.051 1.00 98.31 103 PRO A C 1
ATOM 846 O O . PRO A 1 103 ? 2.330 5.667 -0.857 1.00 98.31 103 PRO A O 1
ATOM 849 N N . ALA A 1 104 ? 2.536 5.068 1.300 1.00 98.44 104 ALA A N 1
ATOM 850 C CA . ALA A 1 104 ? 1.209 5.496 1.695 1.00 98.44 104 ALA A CA 1
ATOM 851 C C . ALA A 1 104 ? 1.047 5.605 3.217 1.00 98.44 104 ALA A C 1
ATOM 853 O O . ALA A 1 104 ? 1.762 4.955 3.985 1.00 98.44 104 ALA A O 1
ATOM 854 N N . PHE A 1 105 ? 0.004 6.323 3.632 1.00 98.19 105 PHE A N 1
ATOM 855 C CA . PHE A 1 105 ? -0.597 6.219 4.958 1.00 98.19 105 PHE A CA 1
ATOM 856 C C . PHE A 1 105 ? -2.038 5.730 4.847 1.00 98.19 105 PHE A C 1
ATOM 858 O O . PHE A 1 105 ? -2.853 6.348 4.168 1.00 98.19 105 PHE A O 1
ATOM 865 N N . LYS A 1 106 ? -2.368 4.640 5.546 1.00 97.62 106 LYS A N 1
ATOM 866 C CA . LYS A 1 106 ? -3.757 4.196 5.717 1.00 97.62 106 LYS A CA 1
ATOM 867 C C . LYS A 1 106 ? -4.399 4.952 6.884 1.00 97.62 106 LYS A C 1
ATOM 869 O O . LYS A 1 106 ? -3.804 5.038 7.963 1.00 97.62 106 LYS A O 1
ATOM 874 N N . VAL A 1 107 ? -5.606 5.466 6.686 1.00 97.06 107 VAL A N 1
ATOM 875 C CA . VAL A 1 107 ? -6.411 6.142 7.708 1.00 97.06 107 VAL A CA 1
ATOM 876 C C . VAL A 1 107 ? -7.774 5.469 7.735 1.00 97.06 107 VAL A C 1
ATOM 878 O O . VAL A 1 107 ? -8.633 5.732 6.902 1.00 97.06 107 VAL A O 1
ATOM 881 N N . ARG A 1 108 ? -7.934 4.549 8.684 1.00 96.94 108 ARG A N 1
ATOM 882 C CA . ARG A 1 108 ? -9.140 3.731 8.835 1.00 96.94 108 ARG A CA 1
ATOM 883 C C . ARG A 1 108 ? -10.112 4.420 9.776 1.00 96.94 108 ARG A C 1
ATOM 885 O O . ARG A 1 108 ? -9.673 5.014 10.764 1.00 96.94 108 ARG A O 1
ATOM 892 N N . ASN A 1 109 ? -11.403 4.336 9.488 1.00 95.38 109 ASN A N 1
ATOM 893 C CA . ASN A 1 109 ? -12.406 4.971 10.330 1.00 95.38 109 ASN A CA 1
ATOM 894 C C . ASN A 1 109 ? -12.624 4.222 11.648 1.00 95.38 109 ASN A C 1
ATOM 896 O O . ASN A 1 109 ? -12.251 3.058 11.806 1.00 95.38 109 ASN A O 1
ATOM 900 N N . HIS A 1 110 ? -13.238 4.900 12.617 1.00 94.62 110 HIS A N 1
ATOM 901 C CA . HIS A 1 110 ? -13.421 4.335 13.949 1.00 94.62 110 HIS A CA 1
ATOM 902 C C . HIS A 1 110 ? -14.358 3.117 13.984 1.00 94.62 110 HIS A C 1
ATOM 904 O O . HIS A 1 110 ? -14.135 2.217 14.795 1.00 94.62 110 HIS A O 1
ATOM 910 N N . HIS A 1 111 ? -15.371 3.053 13.114 1.00 94.69 111 HIS A N 1
ATOM 911 C CA . HIS A 1 111 ? -16.265 1.896 13.055 1.00 94.69 111 HIS A CA 1
ATOM 912 C C . HIS A 1 111 ? -15.500 0.652 12.599 1.00 94.69 111 HIS A C 1
ATOM 914 O O . HIS A 1 111 ? -15.496 -0.348 13.312 1.00 94.69 111 HIS A O 1
ATOM 920 N N . TYR A 1 112 ? -14.741 0.741 11.506 1.00 96.62 112 TYR A N 1
ATOM 921 C CA . TYR A 1 112 ? -13.877 -0.346 11.046 1.00 96.62 112 TYR A CA 1
ATOM 922 C C . TYR A 1 112 ? -12.856 -0.755 12.115 1.00 96.62 112 TYR A C 1
ATOM 924 O O . TYR A 1 112 ? -12.656 -1.938 12.392 1.00 96.62 112 TYR A O 1
ATOM 932 N N . LEU A 1 113 ? -12.225 0.222 12.777 1.00 96.88 113 LEU A N 1
ATOM 933 C CA . LEU A 1 113 ? -11.250 -0.043 13.839 1.00 96.88 113 LEU A CA 1
ATOM 934 C C . LEU A 1 113 ? -11.847 -0.775 15.047 1.00 96.88 113 LEU A C 1
ATOM 936 O O . LEU A 1 113 ? -11.094 -1.432 15.764 1.00 96.88 113 LEU A O 1
ATOM 940 N N . THR A 1 114 ? -13.168 -0.750 15.232 1.00 96.06 114 THR A N 1
ATOM 941 C CA . THR A 1 114 ? -13.852 -1.561 16.251 1.00 96.06 114 THR A CA 1
ATOM 942 C C . THR A 1 114 ? -13.694 -3.061 15.955 1.00 96.06 114 THR A C 1
ATOM 944 O O . THR A 1 114 ? -13.519 -3.844 16.885 1.00 96.06 114 THR A O 1
ATOM 947 N N . MET A 1 115 ? -13.620 -3.481 14.681 1.00 95.62 115 MET A N 1
ATOM 948 C CA . MET A 1 115 ? -13.290 -4.874 14.329 1.00 95.62 115 MET A CA 1
ATOM 949 C C . MET A 1 115 ? -11.852 -5.258 14.707 1.00 95.62 115 MET A C 1
ATOM 951 O O . MET A 1 115 ? -11.569 -6.415 15.004 1.00 95.62 115 MET A O 1
ATOM 955 N N . ILE A 1 116 ? -10.938 -4.285 14.687 1.00 96.62 116 ILE A N 1
ATOM 956 C CA . ILE A 1 116 ? -9.497 -4.496 14.882 1.00 96.62 116 ILE A CA 1
ATOM 957 C C . ILE A 1 116 ? -9.099 -4.427 16.362 1.00 96.62 116 ILE A C 1
ATOM 959 O O . ILE A 1 116 ? -8.244 -5.186 16.816 1.00 96.62 116 ILE A O 1
ATOM 963 N N . TYR A 1 117 ? -9.675 -3.486 17.108 1.00 96.06 117 TYR A N 1
ATOM 964 C CA . TYR A 1 117 ? -9.332 -3.207 18.505 1.00 96.06 117 TYR A CA 1
ATOM 965 C C . TYR A 1 117 ? -10.358 -3.762 19.504 1.00 96.06 117 TYR A C 1
ATOM 967 O O . TYR A 1 117 ? -10.054 -3.820 20.692 1.00 96.06 117 TYR A O 1
ATOM 975 N N . GLY A 1 118 ? -11.523 -4.213 19.031 1.00 95.69 118 GLY A N 1
ATOM 976 C CA . GLY A 1 118 ? -12.603 -4.767 19.846 1.00 95.69 118 GLY A CA 1
ATOM 977 C C . GLY A 1 118 ? -13.743 -3.777 20.100 1.00 95.69 118 GLY A C 1
ATOM 978 O O . GLY A 1 118 ? -13.638 -2.584 19.817 1.00 95.69 118 GLY A O 1
ATOM 979 N N . VAL A 1 119 ? -14.843 -4.292 20.660 1.00 96.88 119 VAL A N 1
ATOM 980 C CA . VAL A 1 119 ? -16.097 -3.546 20.893 1.00 96.88 119 VAL A CA 1
ATOM 981 C C . VAL A 1 119 ? -15.930 -2.325 21.804 1.00 96.88 119 VAL A C 1
ATOM 983 O O . VAL A 1 119 ? -16.668 -1.354 21.662 1.00 96.88 119 VAL A O 1
ATOM 986 N N . ASP A 1 120 ? -14.932 -2.338 22.688 1.00 96.25 120 ASP A N 1
ATOM 987 C CA . ASP A 1 120 ? -14.643 -1.241 23.616 1.00 96.25 120 ASP A CA 1
ATOM 988 C C . ASP A 1 120 ? -13.716 -0.168 23.009 1.00 96.25 120 ASP A C 1
ATOM 990 O O . ASP A 1 120 ? -13.410 0.826 23.661 1.00 96.25 120 ASP A O 1
ATOM 994 N N . PHE A 1 121 ? -13.303 -0.304 21.738 1.00 95.94 121 PHE A N 1
ATOM 995 C CA . PHE A 1 121 ? -12.339 0.594 21.082 1.00 95.94 121 PHE A CA 1
ATOM 996 C C . PHE A 1 121 ? -12.670 2.086 21.232 1.00 95.94 121 PHE A C 1
ATOM 998 O O . PHE A 1 121 ? -11.780 2.885 21.520 1.00 95.94 121 PHE A O 1
ATOM 1005 N N . LEU A 1 122 ? -13.940 2.460 21.041 1.00 93.44 122 LEU A N 1
ATOM 1006 C CA . LEU A 1 122 ? -14.390 3.850 21.155 1.00 93.44 122 LEU A CA 1
ATOM 1007 C C . LEU A 1 122 ? -14.316 4.378 22.591 1.00 93.44 122 LEU A C 1
ATOM 1009 O O . LEU A 1 122 ? -14.054 5.562 22.792 1.00 93.44 122 LEU A O 1
ATOM 1013 N N . GLN A 1 123 ? -14.553 3.513 23.578 1.00 94.00 123 GLN A N 1
ATOM 1014 C CA . GLN A 1 123 ? -14.445 3.853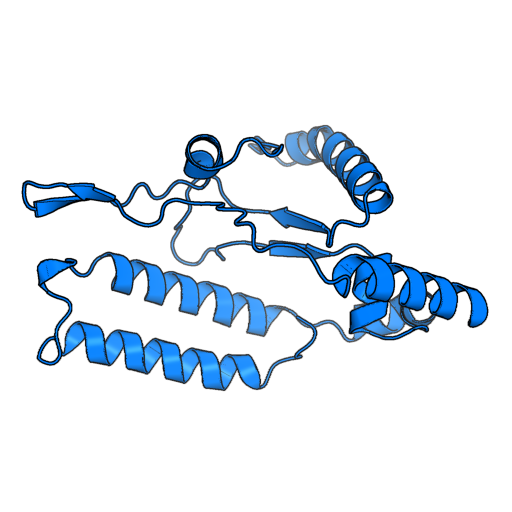 24.994 1.00 94.00 123 GLN A CA 1
ATOM 1015 C C . GLN A 1 123 ? -12.973 4.006 25.399 1.00 94.00 123 GLN A C 1
ATOM 1017 O O . GLN A 1 123 ? -12.617 4.971 26.070 1.00 94.00 123 GLN A O 1
ATOM 1022 N N . ASP A 1 124 ? -12.114 3.110 24.916 1.00 95.31 124 ASP A N 1
ATOM 1023 C CA . ASP A 1 124 ? -10.690 3.056 25.257 1.00 95.31 124 ASP A CA 1
ATOM 1024 C C . ASP A 1 124 ? -9.818 3.851 24.266 1.00 95.31 124 ASP A C 1
ATOM 1026 O O . ASP A 1 124 ? -8.619 3.595 24.112 1.00 95.31 124 ASP A O 1
ATOM 1030 N N . LEU A 1 125 ? -10.409 4.801 23.532 1.00 95.06 125 LEU A N 1
ATOM 1031 C CA . LEU A 1 125 ? -9.747 5.496 22.426 1.00 95.06 125 LEU A CA 1
ATOM 1032 C C . LEU A 1 125 ? -8.478 6.230 22.881 1.00 95.06 125 LEU A C 1
ATOM 1034 O O . LEU A 1 125 ? -7.436 6.112 22.237 1.00 95.06 125 LEU A O 1
ATOM 1038 N N . GLU A 1 126 ? -8.544 6.953 24.000 1.00 96.38 126 GLU A N 1
ATOM 1039 C CA . GLU A 1 126 ? -7.408 7.702 24.553 1.00 96.38 126 GLU A CA 1
ATOM 1040 C C . GLU A 1 126 ? -6.245 6.768 24.926 1.00 96.38 126 GLU A C 1
ATOM 1042 O O . GLU A 1 126 ? -5.095 6.993 24.534 1.00 96.38 126 GLU A O 1
ATOM 1047 N N . GLU A 1 127 ? -6.546 5.654 25.596 1.00 96.25 127 GLU A N 1
ATOM 1048 C CA . GLU A 1 127 ? -5.557 4.635 25.948 1.00 96.25 127 GLU A CA 1
ATOM 1049 C C . GLU A 1 127 ? -4.926 4.005 24.694 1.00 96.25 127 GLU A C 1
ATOM 1051 O O . GLU A 1 127 ? -3.700 3.855 24.605 1.00 96.25 127 GLU A O 1
ATOM 1056 N N . ASN A 1 128 ? -5.745 3.676 23.692 1.00 95.31 128 ASN A N 1
ATOM 1057 C CA . ASN A 1 128 ? -5.284 3.126 22.420 1.00 95.31 128 ASN A CA 1
ATOM 1058 C C . ASN A 1 128 ? -4.386 4.112 21.655 1.00 95.31 128 ASN A C 1
ATOM 1060 O O . ASN A 1 128 ? -3.365 3.698 21.097 1.00 95.31 128 ASN A O 1
ATOM 1064 N N . ILE A 1 129 ? -4.707 5.411 21.666 1.00 95.81 129 ILE A N 1
ATOM 1065 C CA . ILE A 1 129 ? -3.871 6.466 21.077 1.00 95.81 129 ILE A CA 1
ATOM 1066 C C . ILE A 1 129 ? -2.521 6.545 21.797 1.00 95.81 129 ILE A C 1
ATOM 1068 O O . ILE A 1 129 ? -1.481 6.552 21.136 1.00 95.81 129 ILE A O 1
ATOM 1072 N N . HIS A 1 130 ? -2.501 6.534 23.132 1.00 95.56 130 HIS A N 1
ATOM 1073 C CA . HIS A 1 130 ? -1.253 6.590 23.899 1.00 95.56 130 HIS A CA 1
ATOM 1074 C C . HIS A 1 130 ? -0.333 5.389 23.646 1.00 95.56 130 HIS A C 1
ATOM 1076 O O . HIS A 1 130 ? 0.893 5.544 23.558 1.00 95.56 130 HIS A O 1
ATOM 1082 N N . LYS A 1 131 ? -0.913 4.195 23.479 1.00 94.62 131 LYS A N 1
ATOM 1083 C CA . LYS A 1 131 ? -0.178 2.963 23.156 1.00 94.62 131 LYS A CA 1
ATOM 1084 C C . LYS A 1 131 ? 0.308 2.912 21.704 1.00 94.62 131 LYS A C 1
ATOM 1086 O O . LYS A 1 131 ? 1.246 2.170 21.405 1.00 94.62 131 LYS A O 1
ATOM 1091 N N . ARG A 1 132 ? -0.288 3.685 20.790 1.00 94.94 132 ARG A N 1
ATOM 1092 C CA . ARG A 1 132 ? 0.009 3.628 19.352 1.00 94.94 132 ARG A CA 1
ATOM 1093 C C . ARG A 1 132 ? 1.425 4.129 19.050 1.00 94.94 132 ARG A C 1
ATOM 1095 O O . ARG A 1 132 ? 1.756 5.296 19.253 1.00 94.94 132 ARG A O 1
ATOM 1102 N N . LYS A 1 133 ? 2.267 3.255 18.489 1.00 95.38 133 LYS A N 1
ATOM 1103 C CA . LYS A 1 133 ? 3.628 3.583 18.026 1.00 95.38 133 LYS A CA 1
ATOM 1104 C C . LYS A 1 133 ? 3.834 3.112 16.589 1.00 95.38 133 LYS A C 1
ATOM 1106 O O . LYS A 1 133 ? 4.049 1.933 16.338 1.00 95.38 133 LYS A O 1
ATOM 1111 N N . VAL A 1 134 ? 3.810 4.050 15.642 1.00 96.62 134 VAL A N 1
ATOM 1112 C CA . VAL A 1 134 ? 3.916 3.746 14.201 1.00 96.62 134 VAL A CA 1
ATOM 1113 C C . VAL A 1 134 ? 5.338 3.835 13.642 1.00 96.62 134 VAL A C 1
ATOM 1115 O O . VAL A 1 134 ? 5.584 3.328 12.557 1.00 96.62 134 VAL A O 1
ATOM 1118 N N . GLY A 1 135 ? 6.295 4.428 14.368 1.00 97.19 135 GLY A N 1
ATOM 1119 C CA . GLY A 1 135 ? 7.621 4.760 13.822 1.00 97.19 135 GLY A CA 1
ATOM 1120 C C . GLY A 1 135 ? 8.371 3.575 13.200 1.00 97.19 135 GLY A C 1
ATOM 1121 O O . GLY A 1 135 ? 8.840 3.671 12.071 1.00 97.19 135 GLY A O 1
ATOM 1122 N N . ARG A 1 136 ? 8.417 2.421 13.883 1.00 96.69 136 ARG A N 1
ATOM 1123 C CA . ARG A 1 136 ? 9.049 1.206 13.329 1.00 96.69 136 ARG A CA 1
ATOM 1124 C C . ARG A 1 136 ? 8.310 0.671 12.100 1.00 96.69 136 ARG A C 1
ATOM 1126 O O . ARG A 1 136 ? 8.956 0.251 11.151 1.00 96.69 136 ARG A O 1
ATOM 1133 N N . LYS A 1 137 ? 6.976 0.731 12.098 1.00 96.88 137 LYS A N 1
ATOM 1134 C CA . LYS A 1 137 ? 6.139 0.289 10.973 1.00 96.88 137 LYS A CA 1
ATOM 1135 C C . LYS A 1 137 ? 6.340 1.182 9.747 1.00 96.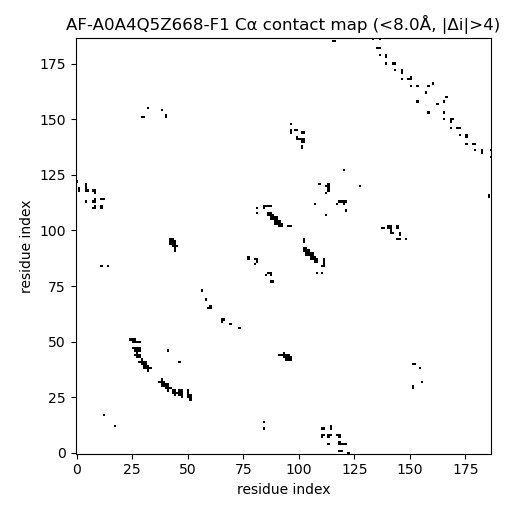88 137 LYS A C 1
ATOM 1137 O O . LYS A 1 137 ? 6.461 0.673 8.642 1.00 96.88 137 LYS A O 1
ATOM 1142 N N . ILE A 1 138 ? 6.454 2.496 9.951 1.00 98.06 138 ILE A N 1
ATOM 1143 C CA . ILE A 1 138 ? 6.796 3.455 8.892 1.00 98.06 138 ILE A CA 1
ATOM 1144 C C . ILE A 1 138 ? 8.189 3.154 8.334 1.00 98.06 138 ILE A C 1
ATOM 1146 O O . ILE A 1 138 ? 8.348 3.110 7.121 1.00 98.06 138 ILE A O 1
ATOM 1150 N N . GLN A 1 139 ? 9.180 2.882 9.190 1.00 97.88 139 GLN A N 1
ATOM 1151 C CA . GLN A 1 139 ? 10.524 2.535 8.724 1.00 97.88 139 GLN A CA 1
ATOM 1152 C C . GLN A 1 139 ? 10.539 1.246 7.890 1.00 97.88 139 GLN A C 1
ATOM 1154 O O . GLN A 1 139 ? 11.179 1.214 6.842 1.00 97.88 139 GLN A O 1
ATOM 1159 N N . CYS A 1 140 ? 9.823 0.202 8.325 1.00 97.75 140 CYS A N 1
ATOM 1160 C CA . CYS A 1 140 ? 9.633 -1.013 7.529 1.00 97.75 140 CYS A CA 1
ATOM 1161 C C . CYS A 1 140 ? 8.963 -0.689 6.187 1.00 97.75 140 CYS A C 1
ATOM 1163 O O . CYS A 1 140 ? 9.493 -1.068 5.154 1.00 97.75 140 CYS A O 1
ATOM 1165 N N . SER A 1 141 ? 7.882 0.097 6.192 1.00 98.19 141 SER A N 1
ATOM 1166 C CA . SER A 1 141 ? 7.155 0.511 4.983 1.00 98.19 141 SER A CA 1
ATOM 1167 C C . SER A 1 141 ? 8.042 1.260 3.975 1.00 98.19 141 SER A C 1
ATOM 1169 O O . SER A 1 141 ? 8.004 0.974 2.780 1.00 98.19 141 SER A O 1
ATOM 1171 N N . ILE A 1 142 ? 8.905 2.167 4.450 1.00 98.50 142 ILE A N 1
ATOM 1172 C CA . ILE A 1 142 ? 9.900 2.860 3.616 1.00 98.50 142 ILE A CA 1
ATOM 1173 C C . ILE A 1 142 ? 10.894 1.860 3.016 1.00 98.50 142 ILE A C 1
ATOM 1175 O O . ILE A 1 142 ? 11.120 1.862 1.806 1.00 98.50 142 ILE A O 1
ATOM 1179 N N . ASN A 1 143 ? 11.485 1.001 3.850 1.00 98.25 143 ASN A N 1
ATOM 118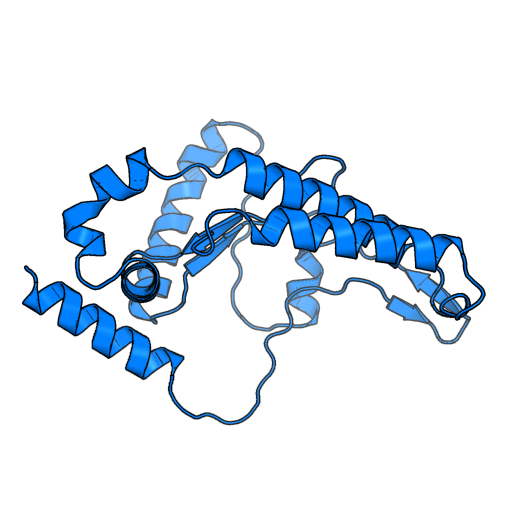0 C CA . ASN A 1 143 ? 12.498 0.041 3.411 1.00 98.25 143 ASN A CA 1
ATOM 1181 C C . ASN A 1 143 ? 11.921 -0.961 2.402 1.00 98.25 143 ASN A C 1
ATOM 1183 O O . ASN A 1 143 ? 12.545 -1.232 1.376 1.00 98.25 143 ASN A O 1
ATOM 1187 N N . ASP A 1 144 ? 10.718 -1.464 2.664 1.00 98.31 144 ASP A N 1
ATOM 1188 C CA . ASP A 1 144 ? 10.015 -2.400 1.794 1.00 98.31 144 ASP A CA 1
ATOM 1189 C C . ASP A 1 144 ? 9.704 -1.761 0.442 1.00 98.31 144 ASP A C 1
ATOM 1191 O O . ASP A 1 144 ? 9.914 -2.385 -0.598 1.00 98.31 144 ASP A O 1
ATOM 1195 N N . TRP A 1 145 ? 9.293 -0.491 0.432 1.00 98.31 145 TRP A N 1
ATOM 1196 C CA . TRP A 1 145 ? 9.047 0.236 -0.808 1.00 98.31 145 TRP A CA 1
ATOM 1197 C C . TRP A 1 145 ? 10.327 0.507 -1.606 1.00 98.31 145 TRP A C 1
ATOM 1199 O O . TRP A 1 145 ? 10.339 0.374 -2.830 1.00 98.31 145 TRP A O 1
ATOM 1209 N N . MET A 1 146 ? 11.438 0.793 -0.923 1.00 98.56 146 MET A N 1
ATOM 1210 C CA . MET A 1 146 ? 12.756 0.905 -1.553 1.00 98.56 146 MET A CA 1
ATOM 1211 C C . MET A 1 146 ? 13.238 -0.414 -2.160 1.00 98.56 146 MET A C 1
ATOM 1213 O O . MET A 1 146 ? 13.800 -0.402 -3.257 1.00 98.56 146 MET A O 1
ATOM 1217 N N . ILE A 1 147 ? 13.029 -1.547 -1.482 1.00 98.56 147 ILE A N 1
ATOM 1218 C CA . ILE A 1 147 ? 13.340 -2.871 -2.038 1.00 98.56 147 ILE A CA 1
ATOM 1219 C C . ILE A 1 147 ? 12.435 -3.152 -3.239 1.00 98.56 147 ILE A C 1
ATOM 1221 O O . ILE A 1 147 ? 12.931 -3.574 -4.281 1.00 98.56 147 ILE A O 1
ATOM 1225 N N . ASN A 1 148 ? 11.138 -2.853 -3.138 1.00 98.50 148 ASN A N 1
ATOM 1226 C CA . ASN A 1 148 ? 10.191 -3.060 -4.228 1.00 98.50 148 ASN A CA 1
ATOM 1227 C C . ASN A 1 148 ? 10.565 -2.266 -5.487 1.00 98.50 148 ASN A C 1
ATOM 1229 O O . ASN A 1 148 ? 10.543 -2.810 -6.584 1.00 98.50 148 ASN A O 1
ATOM 1233 N N . HIS A 1 149 ? 10.989 -1.009 -5.343 1.00 98.12 149 HIS A N 1
ATOM 1234 C CA . HIS A 1 149 ? 11.467 -0.222 -6.479 1.00 98.12 149 HIS A CA 1
ATOM 1235 C C . HIS A 1 149 ? 12.698 -0.856 -7.152 1.00 98.12 149 HIS A C 1
ATOM 1237 O O . HIS A 1 149 ? 12.787 -0.886 -8.378 1.00 98.12 149 HIS A O 1
ATOM 1243 N N . LYS A 1 150 ? 13.633 -1.422 -6.372 1.00 98.50 150 LYS A N 1
ATOM 1244 C CA . LYS A 1 150 ? 14.778 -2.171 -6.923 1.00 98.50 150 LYS A CA 1
ATOM 1245 C C . LYS A 1 150 ? 14.345 -3.466 -7.615 1.00 98.50 150 LYS A C 1
ATOM 1247 O O . LYS A 1 150 ? 14.919 -3.809 -8.641 1.00 98.50 150 LYS A O 1
ATOM 1252 N N . LEU A 1 151 ? 13.347 -4.166 -7.073 1.00 98.69 151 LEU A N 1
ATOM 1253 C CA . LEU A 1 151 ? 12.778 -5.368 -7.689 1.00 98.69 151 LEU A CA 1
ATOM 1254 C C . LEU A 1 151 ? 12.100 -5.045 -9.027 1.00 98.69 151 LEU A C 1
ATOM 1256 O O . LEU A 1 151 ? 12.347 -5.736 -10.008 1.00 98.69 151 LEU A O 1
ATOM 1260 N N . LEU A 1 152 ? 11.306 -3.971 -9.097 1.00 98.31 152 LEU A N 1
ATOM 1261 C CA . LEU A 1 152 ? 10.645 -3.526 -10.332 1.00 98.31 152 LEU A CA 1
ATOM 1262 C C . LEU A 1 152 ? 11.639 -3.118 -11.429 1.00 98.31 152 LEU A C 1
ATOM 1264 O O . LEU A 1 152 ? 11.342 -3.273 -12.615 1.00 98.31 152 LEU A O 1
ATOM 1268 N N . ALA A 1 153 ? 12.814 -2.621 -11.037 1.00 97.94 153 ALA A N 1
ATOM 1269 C CA . ALA A 1 153 ? 13.883 -2.253 -11.957 1.00 97.94 153 ALA A CA 1
ATOM 1270 C C . ALA A 1 153 ? 14.580 -3.458 -12.613 1.00 97.94 153 ALA A C 1
ATOM 1272 O O . ALA A 1 153 ? 15.283 -3.267 -13.602 1.00 97.94 153 ALA A O 1
ATOM 1273 N N . ILE A 1 154 ? 14.397 -4.683 -12.101 1.00 98.44 154 ILE A N 1
ATOM 1274 C CA . ILE A 1 154 ? 14.896 -5.888 -12.774 1.00 98.44 154 ILE A CA 1
ATOM 1275 C C . ILE A 1 154 ? 14.066 -6.109 -14.045 1.00 98.44 154 ILE A C 1
ATOM 1277 O O . ILE A 1 154 ? 12.832 -6.182 -13.947 1.00 98.44 154 ILE A O 1
ATOM 1281 N N . PRO A 1 155 ? 14.702 -6.231 -15.227 1.00 98.12 155 PRO A N 1
ATOM 1282 C CA . PRO A 1 155 ? 13.990 -6.550 -16.451 1.00 98.12 155 PRO A CA 1
ATOM 1283 C C . PRO A 1 155 ? 13.190 -7.839 -16.306 1.00 98.12 155 PRO A C 1
ATOM 1285 O O . PRO A 1 155 ? 13.680 -8.828 -15.767 1.00 98.12 155 PRO A O 1
ATOM 1288 N N . TYR A 1 156 ? 11.958 -7.854 -16.798 1.00 98.25 156 TYR A N 1
ATOM 1289 C CA . TYR A 1 156 ? 11.071 -9.009 -16.721 1.00 98.25 156 TYR A CA 1
ATOM 1290 C C . TYR A 1 156 ? 11.703 -10.247 -17.367 1.00 98.25 156 TYR A C 1
ATOM 1292 O O . TYR A 1 156 ? 11.637 -11.340 -16.810 1.00 98.25 156 TYR A O 1
ATOM 1300 N N . ALA A 1 157 ? 12.401 -10.060 -18.492 1.00 97.56 157 ALA A N 1
ATOM 1301 C CA . ALA A 1 157 ? 13.149 -11.116 -19.173 1.00 97.56 157 ALA A CA 1
ATOM 1302 C C . ALA A 1 157 ? 14.304 -11.703 -18.332 1.00 97.56 157 ALA A C 1
ATOM 1304 O O . ALA A 1 157 ? 14.746 -12.820 -18.590 1.00 97.56 157 ALA A O 1
ATOM 1305 N N . GLU A 1 158 ? 14.777 -10.979 -17.314 1.00 97.94 158 GLU A N 1
ATOM 1306 C CA . GLU A 1 158 ? 15.850 -11.404 -16.407 1.00 97.94 158 GLU A CA 1
ATOM 1307 C C . GLU A 1 158 ? 15.322 -12.022 -15.099 1.00 97.94 158 GLU A C 1
ATOM 1309 O O . GLU A 1 158 ? 16.102 -12.353 -14.200 1.00 97.94 158 GLU A O 1
ATOM 1314 N N . ILE A 1 159 ? 14.006 -12.221 -14.962 1.00 97.75 159 ILE A N 1
ATOM 1315 C CA . ILE A 1 159 ? 13.420 -12.910 -13.808 1.00 97.75 159 ILE A CA 1
ATOM 1316 C C . ILE A 1 159 ? 13.600 -14.422 -13.985 1.00 97.75 159 ILE A C 1
ATOM 1318 O O . ILE A 1 159 ? 12.757 -15.121 -14.542 1.00 97.75 159 ILE A O 1
ATOM 1322 N N . HIS A 1 160 ? 14.717 -14.947 -13.488 1.00 96.81 160 HIS A N 1
ATOM 1323 C CA . HIS A 1 160 ? 15.004 -16.381 -13.492 1.00 96.81 160 HIS A CA 1
ATOM 1324 C C . HIS A 1 160 ? 15.865 -16.795 -12.294 1.00 96.81 160 HIS A C 1
ATOM 1326 O O . HIS A 1 160 ? 16.434 -15.969 -11.580 1.00 96.81 160 HIS A O 1
ATOM 1332 N N . ILE A 1 161 ? 15.973 -18.108 -12.070 1.00 96.81 161 ILE A N 1
ATOM 1333 C CA . ILE A 1 161 ? 16.628 -18.676 -10.885 1.00 96.81 161 ILE A CA 1
ATOM 1334 C C . ILE A 1 161 ? 18.110 -18.292 -10.767 1.00 96.81 161 ILE A C 1
ATOM 1336 O O . ILE A 1 161 ? 18.598 -18.110 -9.661 1.00 96.81 161 ILE A O 1
ATOM 1340 N N . GLU A 1 162 ? 18.828 -18.102 -11.867 1.00 97.75 162 GLU A N 1
ATOM 1341 C CA . GLU A 1 162 ? 20.246 -17.699 -11.831 1.00 97.75 162 GLU A CA 1
ATOM 1342 C C . GLU A 1 162 ? 20.472 -16.187 -11.644 1.00 97.75 162 GLU A C 1
ATOM 1344 O O . GLU A 1 162 ? 21.613 -15.742 -11.533 1.00 97.75 162 GLU A O 1
ATOM 1349 N N . ASN A 1 163 ? 19.412 -15.377 -11.549 1.00 98.38 163 ASN A N 1
ATOM 1350 C CA . ASN A 1 163 ? 19.549 -13.961 -11.223 1.00 98.38 163 ASN A CA 1
ATOM 1351 C C . ASN A 1 163 ? 19.803 -13.785 -9.712 1.00 98.38 163 ASN A C 1
ATOM 1353 O O . ASN A 1 163 ? 18.887 -13.708 -8.889 1.00 98.38 163 ASN A O 1
ATOM 1357 N N . TYR A 1 164 ? 21.079 -13.740 -9.325 1.00 98.12 164 TYR A N 1
ATOM 1358 C CA . TYR A 1 164 ? 21.478 -13.593 -7.921 1.00 98.12 164 TYR A CA 1
ATOM 1359 C C . TYR A 1 164 ? 21.125 -12.224 -7.325 1.00 98.12 164 TYR A C 1
ATOM 1361 O O . TYR A 1 164 ? 20.882 -12.139 -6.121 1.00 98.12 164 TYR A O 1
ATOM 1369 N N . LEU A 1 165 ? 21.044 -11.167 -8.142 1.00 98.19 165 LEU A N 1
ATOM 1370 C CA . LEU A 1 165 ? 20.558 -9.863 -7.687 1.00 98.19 165 LEU A CA 1
ATOM 1371 C C . LEU A 1 165 ? 19.089 -9.963 -7.257 1.00 98.19 165 LEU A C 1
ATOM 1373 O O . LEU A 1 165 ? 18.755 -9.544 -6.149 1.00 98.19 165 LEU A O 1
ATOM 1377 N N . LEU A 1 166 ? 18.241 -10.581 -8.088 1.00 98.50 166 LEU A N 1
ATOM 1378 C CA . LEU A 1 166 ? 16.843 -10.863 -7.753 1.00 98.50 166 LEU A CA 1
ATOM 1379 C C . LEU A 1 166 ? 16.742 -11.662 -6.451 1.00 98.50 166 LEU A C 1
ATOM 1381 O O . LEU A 1 166 ? 16.022 -11.262 -5.540 1.00 98.50 166 LEU A O 1
ATOM 1385 N N . LYS A 1 167 ? 17.495 -12.764 -6.338 1.00 98.56 167 LYS A N 1
ATOM 1386 C CA . LYS A 1 167 ? 17.506 -13.615 -5.137 1.00 98.56 167 LYS A CA 1
ATOM 1387 C C . LYS A 1 167 ? 17.860 -12.833 -3.874 1.00 98.56 167 LYS A C 1
ATOM 1389 O O . LYS A 1 167 ? 17.186 -13.002 -2.861 1.00 98.56 167 LYS A O 1
ATOM 1394 N N . ASN A 1 168 ? 18.878 -11.976 -3.932 1.00 98.56 168 ASN A N 1
ATOM 1395 C CA . ASN A 1 168 ? 19.286 -11.163 -2.788 1.00 98.56 168 ASN A CA 1
ATOM 1396 C C . ASN A 1 168 ? 18.209 -10.140 -2.408 1.00 98.56 168 ASN A C 1
ATOM 1398 O O . ASN A 1 168 ? 17.864 -10.044 -1.236 1.00 98.56 168 ASN A O 1
ATOM 1402 N N . LEU A 1 169 ? 17.609 -9.440 -3.377 1.00 98.62 169 LEU A N 1
ATOM 1403 C CA . LEU A 1 169 ? 16.523 -8.491 -3.099 1.00 98.62 169 LEU A CA 1
ATOM 1404 C C . LEU A 1 169 ? 15.274 -9.178 -2.529 1.00 98.62 169 LEU A C 1
ATOM 1406 O O . LEU A 1 169 ? 14.635 -8.652 -1.619 1.00 98.62 169 LEU A O 1
ATOM 1410 N N . VAL A 1 170 ? 14.934 -10.368 -3.030 1.00 98.50 170 VAL A N 1
ATOM 1411 C CA . VAL A 1 170 ? 13.844 -11.188 -2.485 1.00 98.50 170 VAL A CA 1
ATOM 1412 C C . VAL A 1 170 ? 14.175 -11.642 -1.064 1.00 98.50 170 VAL A C 1
ATOM 1414 O O . VAL A 1 170 ? 13.328 -11.534 -0.180 1.00 98.50 170 VAL A O 1
ATOM 1417 N N . TYR A 1 171 ? 15.402 -12.103 -0.809 1.00 98.38 171 TYR A N 1
ATOM 1418 C CA . TYR A 1 171 ? 15.845 -12.466 0.536 1.00 98.38 171 TYR A CA 1
ATOM 1419 C C . TYR A 1 171 ? 15.754 -11.279 1.503 1.00 98.38 171 TYR A C 1
ATOM 1421 O O . TYR A 1 171 ? 15.194 -11.425 2.591 1.00 98.38 171 TYR A O 1
ATOM 1429 N N . ASP A 1 172 ? 16.218 -10.099 1.087 1.00 98.38 172 ASP A N 1
ATOM 1430 C CA . ASP A 1 172 ? 16.113 -8.863 1.865 1.00 98.38 172 ASP A CA 1
ATOM 1431 C C . ASP A 1 172 ? 14.647 -8.535 2.181 1.00 98.38 172 ASP A C 1
ATOM 1433 O O . ASP A 1 172 ? 14.320 -8.226 3.331 1.00 98.38 172 ASP A O 1
ATOM 1437 N N . ARG A 1 173 ? 13.736 -8.680 1.205 1.00 98.38 173 ARG A N 1
ATOM 1438 C CA . ARG A 1 173 ? 12.294 -8.487 1.424 1.00 98.38 173 ARG A CA 1
ATOM 1439 C C . ARG A 1 173 ? 11.727 -9.486 2.435 1.00 98.38 173 ARG A C 1
ATOM 1441 O O . ARG A 1 173 ? 11.001 -9.061 3.331 1.00 98.38 173 ARG A O 1
ATOM 1448 N N . ILE A 1 174 ? 12.074 -10.772 2.333 1.00 98.44 174 ILE A N 1
ATOM 1449 C CA . ILE A 1 174 ? 11.631 -11.821 3.273 1.00 98.44 174 ILE A CA 1
ATOM 1450 C C . ILE A 1 174 ? 12.155 -11.531 4.687 1.00 98.44 174 ILE A C 1
ATOM 1452 O O . ILE A 1 174 ? 11.445 -11.722 5.676 1.00 98.44 174 ILE A O 1
ATOM 1456 N N . MET A 1 175 ? 13.398 -11.059 4.825 1.00 98.00 175 MET A N 1
ATOM 1457 C CA . MET A 1 175 ? 13.924 -10.666 6.135 1.00 98.00 175 MET A CA 1
ATOM 1458 C C . MET A 1 175 ? 13.193 -9.436 6.686 1.00 98.00 175 MET A C 1
ATOM 1460 O O . MET A 1 175 ? 12.885 -9.405 7.880 1.00 98.00 175 MET A O 1
ATOM 1464 N N . GLY A 1 176 ? 12.864 -8.464 5.829 1.00 96.88 176 GLY A N 1
ATOM 1465 C CA . GLY A 1 176 ? 12.021 -7.316 6.171 1.00 96.88 176 GLY A CA 1
ATOM 1466 C C . GLY A 1 176 ? 10.643 -7.732 6.694 1.00 96.88 176 GLY A C 1
ATOM 1467 O O . GLY A 1 176 ? 10.238 -7.279 7.764 1.00 96.88 176 GLY A O 1
ATOM 1468 N N . GLU A 1 177 ? 9.978 -8.675 6.022 1.00 96.50 177 GLU A N 1
ATOM 1469 C CA . GLU A 1 177 ? 8.677 -9.224 6.430 1.00 96.50 177 GLU A CA 1
ATOM 1470 C C . GLU A 1 177 ? 8.747 -9.871 7.822 1.00 96.50 177 GLU A C 1
ATOM 1472 O O . GLU A 1 177 ? 7.920 -9.596 8.692 1.00 96.50 177 GLU A O 1
ATOM 1477 N N . ARG A 1 178 ? 9.788 -10.672 8.091 1.00 96.31 178 ARG A N 1
ATOM 1478 C CA . ARG A 1 178 ? 10.000 -11.291 9.415 1.00 96.31 178 ARG A CA 1
ATOM 1479 C C . ARG A 1 178 ? 10.188 -10.269 10.536 1.00 96.31 178 ARG A C 1
ATOM 1481 O O . ARG A 1 178 ? 9.887 -10.571 11.694 1.00 96.31 178 ARG A O 1
ATOM 1488 N N . LEU A 1 179 ? 10.750 -9.099 10.233 1.00 94.06 179 LEU A N 1
ATOM 1489 C CA . LEU A 1 179 ? 10.896 -8.007 11.195 1.00 94.06 179 LEU A CA 1
ATOM 1490 C C . LEU A 1 179 ? 9.572 -7.266 11.387 1.00 94.06 179 LEU A C 1
ATOM 1492 O O . LEU A 1 179 ? 9.185 -7.004 12.527 1.00 94.06 179 LEU A O 1
ATOM 1496 N N . GLU A 1 180 ? 8.869 -6.969 10.295 1.00 93.19 180 GLU A N 1
ATOM 1497 C CA . GLU A 1 180 ? 7.573 -6.293 10.308 1.00 93.19 180 GLU A CA 1
ATOM 1498 C C . GLU A 1 180 ? 6.506 -7.112 11.052 1.00 93.19 180 GLU A C 1
ATOM 1500 O O . GLU A 1 180 ? 5.748 -6.553 11.845 1.00 93.19 180 GLU A O 1
ATOM 1505 N N . GLY A 1 181 ? 6.503 -8.438 10.882 1.00 93.31 181 GLY A N 1
ATOM 1506 C CA . GLY A 1 181 ? 5.571 -9.359 11.542 1.00 93.31 181 GLY A CA 1
ATOM 1507 C C . GLY A 1 181 ? 5.697 -9.431 13.070 1.00 93.31 181 GLY A C 1
ATOM 1508 O O . GLY A 1 181 ? 4.851 -10.033 13.722 1.00 93.31 181 GLY A O 1
ATOM 1509 N N . LYS A 1 182 ? 6.731 -8.816 13.663 1.00 95.31 182 LYS A N 1
ATOM 1510 C CA . LYS A 1 182 ? 6.903 -8.688 15.125 1.00 95.31 182 LYS A CA 1
ATOM 1511 C C . LYS A 1 182 ? 6.348 -7.376 15.687 1.00 95.31 182 LYS A C 1
ATOM 1513 O O . LYS A 1 182 ? 6.425 -7.150 16.895 1.00 95.31 182 LYS A O 1
ATOM 1518 N N . LEU A 1 183 ? 5.891 -6.470 14.824 1.00 94.88 183 LEU A N 1
ATOM 1519 C CA . LEU A 1 183 ? 5.293 -5.198 15.224 1.00 94.88 183 LEU A CA 1
ATOM 1520 C C . LEU A 1 183 ? 3.820 -5.396 15.612 1.00 94.88 183 LEU A C 1
ATOM 1522 O O . LEU A 1 183 ? 3.285 -6.495 15.513 1.00 94.88 183 LEU A O 1
ATOM 1526 N N . ASP A 1 184 ? 3.166 -4.327 16.075 1.00 92.88 184 ASP A N 1
ATOM 1527 C CA . ASP A 1 184 ? 1.731 -4.357 16.376 1.00 92.88 184 ASP A CA 1
ATOM 1528 C C . ASP A 1 184 ? 0.944 -4.809 15.134 1.00 92.88 184 ASP A C 1
ATOM 1530 O O . ASP A 1 184 ? 0.930 -4.116 14.114 1.00 92.88 184 ASP A O 1
ATOM 1534 N N . SER A 1 185 ? 0.301 -5.974 15.232 1.00 92.62 185 SER A N 1
ATOM 1535 C CA . SER A 1 185 ? -0.452 -6.610 14.145 1.00 92.62 185 SER A CA 1
ATOM 1536 C C . SER A 1 185 ? -1.682 -5.811 13.719 1.00 92.62 185 SER A C 1
ATOM 1538 O O . SER A 1 185 ? -2.243 -6.059 12.655 1.00 92.62 185 SER A O 1
ATOM 1540 N N . ARG A 1 186 ? -2.096 -4.828 14.524 1.00 92.94 186 ARG A N 1
ATOM 1541 C CA . ARG A 1 186 ? -3.233 -3.949 14.237 1.00 92.94 186 ARG A CA 1
ATOM 1542 C C . ARG A 1 186 ? -2.862 -2.784 13.313 1.00 92.94 186 ARG A C 1
ATOM 1544 O O . ARG A 1 186 ? -3.751 -1.997 12.977 1.00 92.94 186 ARG A O 1
ATOM 1551 N N . LEU A 1 187 ? -1.588 -2.627 12.923 1.00 88.44 187 LEU A N 1
ATOM 1552 C CA . LEU A 1 187 ? -1.070 -1.537 12.072 1.00 88.44 187 LEU A CA 1
ATOM 1553 C C . LEU A 1 187 ? -0.893 -1.937 10.602 1.00 88.44 187 LEU A C 1
ATOM 1555 O O . LEU A 1 187 ? -0.259 -2.971 10.306 1.00 88.44 187 LEU A O 1
#

Nearest PDB structures (foldseek):
  4xrp-assembly1_E  TM=9.527E-01  e=2.270E-16  Capnocytophaga gingivalis ATCC 33624
  4xru-assembly1_E  TM=9.665E-01  e=3.229E-16  Capnocytophaga gingivalis ATCC 33624

Foldseek 3Di:
DLVVLVVLLVVLCCVVVDDDDDDDQDQADQKDADPVLDIDGPQFSVCRVVRDPDDDDDQDPPDPVSCVVPVVVVVVVQVVCVVVSHQGDKAADRRQDDQQFFNIDDDGDPSNCCNLVHSCCVVCVVVVVVPDDCVVVRVLRNVLSVLVNVLSPPRPVNPDPPPVSNVVSVVVNVVSVVVNVPDDPSD

Secondary structure (DSSP, 8-state):
-HHHHHHHHHHHHHHHT--------------EE-TTS-EE---BGGGHHHH--S-------SSHHHHHHHHHHHHHHHHHHHHTT--EEEE--SBS--TTS-S-EEEE-HHHHHHHH-TTTTTTHHHHHHH---HHHHHHHHHHHHHHHHHHTS-GGG-STT-HHHHHHHHHHHHHHHHHTTS-TT-

Radius of gyration: 19.82 Å; Cα contacts (8 Å, |Δi|>4): 173; chains: 1; bounding box: 46×46×54 Å

pLDDT: mean 95.16, std 4.2, range [67.31, 98.69]